Protein AF-A0A8S2YPV4-F1 (afdb_monomer)

Solvent-accessible surface area (backbone atoms only — not comparable to full-atom values): 14171 Å² total; per-residue (Å²): 131,85,84,83,74,80,74,52,72,71,56,47,56,54,51,49,53,52,51,53,52,51,55,57,45,53,76,40,90,87,66,64,61,91,51,54,65,61,52,49,26,66,74,71,68,47,58,66,73,55,53,55,50,51,51,52,53,51,51,52,53,49,52,53,51,53,55,57,51,56,55,49,55,52,52,52,54,54,49,51,56,53,53,60,66,64,66,81,76,71,75,88,79,77,83,79,79,80,77,80,80,76,82,78,74,80,88,80,83,83,78,90,75,81,76,72,82,75,70,78,77,73,80,76,74,71,88,68,78,82,87,78,77,58,69,68,60,55,50,53,54,51,50,56,48,48,53,31,50,74,73,72,4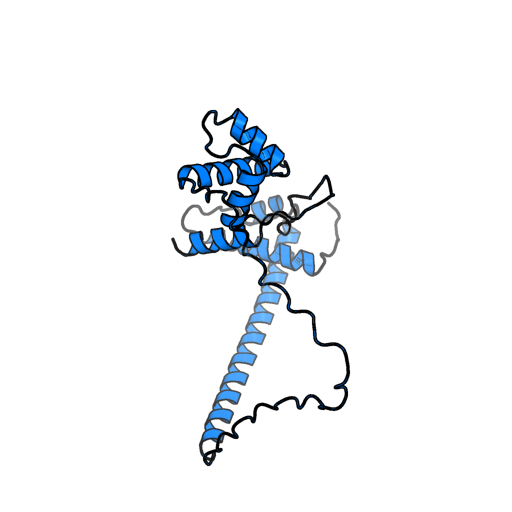0,83,74,42,58,64,58,49,45,49,53,47,53,71,77,34,86,81,58,90,70,89,43,51,72,57,46,48,55,50,41,49,72,74,42,53,62,83,75,93,67,91,62,92,72,71,66,79,86,45,76,77,69,73,30,63,65,36,56,49,50,53,47,51,59,59,75,74,109

pLDDT: mean 78.46, std 16.66, range [45.88, 97.38]

Secondary structure (DSSP, 8-state):
--TTPPPPHHHHHHHHHHHHHHHHHHT-SS---S-HHHHHHHHH---HHHHHHHHHHHHHHHHHHHHHHHHHHHHHHHHHHHHHHGGGS-----------------S---SS-PPP------------------HHHHHHHHHHHHHHHHTT----HHHHHHHHHHH-TT-S--SHHHHHHHHHHHT--------S---TT-TTTS-HHHHHHHHHHHHT-

Organism: NCBI:txid1234261

Sequence (221 aa):
MPKGKEFSKDEKTLIFRVIEFVESERSGNEFPLNNATQRLVTVLGISESAVEKLRKELKDVKSEMQQTSEVKENDDEVNEALRSRLRTTSAPVVPKSGRKAKRQYSASVLLEQLPAPVSPKKKRHSGRHKIVLSELCEDTIRLEFHEMLEDKEYPTVEKLFRRLSEKYEKFPVKSATSLWRVMKRLGFAHKKTSEIKVPLDALSFVGAKYFRKLKQLRDEL

Structure (mmCIF, N/CA/C/O backbone):
data_AF-A0A8S2YPV4-F1
#
_entry.id   AF-A0A8S2YPV4-F1
#
loop_
_atom_site.group_PDB
_atom_site.id
_atom_site.type_symbol
_atom_site.label_atom_id
_atom_site.label_alt_id
_atom_site.label_comp_id
_atom_site.label_asym_id
_atom_site.label_entity_id
_atom_site.label_seq_id
_atom_site.pdbx_PDB_ins_code
_atom_site.Cartn_x
_atom_site.Cartn_y
_atom_site.Cartn_z
_atom_site.occupancy
_atom_site.B_iso_or_equiv
_atom_site.auth_seq_id
_atom_site.auth_comp_id
_atom_site.auth_asym_id
_atom_site.auth_atom_id
_atom_site.pdbx_PDB_model_num
ATOM 1 N N . MET A 1 1 ? 0.713 18.918 28.486 1.00 49.47 1 MET A N 1
ATOM 2 C CA . MET A 1 1 ? -0.384 18.235 27.765 1.00 49.47 1 MET A CA 1
ATOM 3 C C . MET A 1 1 ? -1.719 18.842 28.167 1.00 49.47 1 MET A C 1
ATOM 5 O O . MET A 1 1 ? -1.867 19.143 29.350 1.00 49.47 1 MET A O 1
ATOM 9 N N . PRO A 1 2 ? -2.662 19.052 27.234 1.00 47.12 2 PRO A N 1
ATOM 10 C CA . PRO A 1 2 ? -3.974 19.599 27.563 1.00 47.12 2 PRO A CA 1
ATOM 11 C C . PRO A 1 2 ? -4.734 18.606 28.448 1.00 47.12 2 PRO A C 1
ATOM 13 O O . PRO A 1 2 ? -5.077 17.507 28.022 1.00 47.12 2 PRO A O 1
ATOM 16 N N . LYS A 1 3 ? -4.956 18.981 29.707 1.00 67.12 3 LYS A N 1
ATOM 17 C CA . LYS A 1 3 ? -5.790 18.215 30.633 1.00 67.12 3 LYS A CA 1
ATOM 18 C C . LYS A 1 3 ? -7.249 18.398 30.199 1.00 67.12 3 LYS A C 1
ATOM 20 O O . LYS A 1 3 ? -7.697 19.533 30.090 1.00 67.12 3 LYS A O 1
ATOM 25 N N . GLY A 1 4 ? -7.963 17.301 29.944 1.00 71.19 4 GLY A N 1
ATOM 26 C CA . GLY A 1 4 ? -9.417 17.327 29.737 1.00 71.19 4 GLY A CA 1
ATOM 27 C C . GLY A 1 4 ? -9.918 17.477 28.298 1.00 71.19 4 GLY A C 1
ATOM 28 O O . GLY A 1 4 ? -11.073 17.843 28.120 1.00 71.19 4 GLY A O 1
ATOM 29 N N . LYS A 1 5 ? -9.108 17.195 27.267 1.00 79.44 5 LYS A N 1
ATOM 30 C CA . LYS A 1 5 ? -9.672 17.012 25.918 1.00 79.44 5 LYS A CA 1
ATOM 31 C C . LYS A 1 5 ? -10.367 15.655 25.837 1.00 79.44 5 LYS A C 1
ATOM 33 O O . LYS A 1 5 ? -9.729 14.626 26.049 1.00 79.44 5 LYS A O 1
ATOM 38 N N . GLU A 1 6 ? -11.659 15.669 25.539 1.00 87.69 6 GLU A N 1
ATOM 39 C CA . GLU A 1 6 ? -12.379 14.471 25.121 1.00 87.69 6 GLU A CA 1
ATOM 40 C C . GLU A 1 6 ? -11.939 14.094 23.703 1.00 87.69 6 GLU A C 1
ATOM 42 O O . GLU A 1 6 ? -11.806 14.959 22.836 1.00 87.69 6 GLU A O 1
ATOM 47 N N . PHE A 1 7 ? -11.672 12.808 23.480 1.00 89.88 7 PHE A N 1
ATOM 48 C CA . PHE A 1 7 ? -11.305 12.291 22.164 1.00 89.88 7 PHE A CA 1
ATOM 49 C C . PHE A 1 7 ? -12.549 12.153 21.288 1.00 89.88 7 PHE A C 1
ATOM 51 O O . PHE A 1 7 ? -13.584 11.659 21.750 1.00 89.88 7 PHE A O 1
ATOM 58 N N . SER A 1 8 ? -12.430 12.527 20.013 1.00 94.19 8 SER A N 1
ATOM 59 C CA . SER A 1 8 ? -13.480 12.262 19.025 1.00 94.19 8 SER A CA 1
ATOM 60 C C . SER A 1 8 ? -13.718 10.754 18.881 1.00 94.19 8 SER A C 1
ATOM 62 O O . SER A 1 8 ? -12.808 9.950 19.090 1.00 94.19 8 SER A O 1
ATOM 64 N N . LYS A 1 9 ? -14.928 10.344 18.475 1.00 93.44 9 LYS A N 1
ATOM 65 C CA . LYS A 1 9 ? -15.251 8.926 18.223 1.00 93.44 9 LYS A CA 1
ATOM 66 C C . LYS A 1 9 ? -14.270 8.294 17.231 1.00 93.44 9 LYS A C 1
ATOM 68 O O . LYS A 1 9 ? -13.775 7.200 17.485 1.00 93.44 9 LYS A O 1
ATOM 73 N N . ASP A 1 10 ? -13.926 9.009 16.162 1.00 91.88 10 ASP A N 1
ATOM 74 C CA . ASP A 1 10 ? -12.995 8.518 15.141 1.00 91.88 10 ASP A CA 1
ATOM 75 C C . ASP A 1 10 ? -11.580 8.337 15.706 1.00 91.88 10 ASP A C 1
ATOM 77 O O . ASP A 1 10 ? -10.941 7.309 15.480 1.00 91.88 10 ASP A O 1
ATOM 81 N N . GLU A 1 11 ? -11.114 9.282 16.525 1.00 93.94 11 GLU A N 1
ATOM 82 C CA . GLU A 1 11 ? -9.821 9.182 17.212 1.00 93.94 11 GLU A CA 1
ATOM 83 C C . GLU A 1 11 ? -9.794 7.986 18.165 1.00 93.94 11 GLU A C 1
ATOM 85 O O . GLU A 1 11 ? -8.837 7.211 18.149 1.00 93.94 11 GLU A O 1
ATOM 90 N N . LYS A 1 12 ? -10.869 7.777 18.939 1.00 95.31 12 LYS A N 1
ATOM 91 C CA . LYS A 1 12 ? -10.996 6.616 19.828 1.00 95.31 12 LYS A CA 1
ATOM 92 C C . LYS A 1 12 ? -10.897 5.307 19.053 1.00 95.31 12 LYS A C 1
ATOM 94 O O . LYS A 1 12 ? -10.159 4.428 19.481 1.00 95.31 12 LYS A O 1
ATOM 99 N N . THR A 1 13 ? -11.550 5.182 17.892 1.00 93.62 13 THR A N 1
ATOM 100 C CA . THR A 1 13 ? -11.449 3.950 17.086 1.00 93.62 13 THR A CA 1
ATOM 101 C C . THR A 1 13 ? -10.020 3.653 16.637 1.00 93.62 13 THR A C 1
ATOM 103 O O . THR A 1 13 ? -9.602 2.495 16.636 1.00 93.62 13 THR A O 1
ATOM 106 N N . LEU A 1 14 ? -9.246 4.682 16.286 1.00 95.88 14 LEU A N 1
ATOM 107 C CA . LEU A 1 14 ? -7.853 4.515 15.888 1.00 95.88 14 LEU A CA 1
ATOM 108 C C . LEU A 1 14 ? -6.982 4.136 17.088 1.00 95.88 14 LEU A C 1
ATOM 110 O O . LEU A 1 14 ? -6.194 3.196 16.997 1.00 95.88 14 LEU A O 1
ATOM 114 N N . ILE A 1 15 ? -7.173 4.805 18.227 1.00 95.88 15 ILE A N 1
ATOM 115 C CA . ILE A 1 15 ? -6.462 4.491 19.469 1.00 95.88 15 ILE A CA 1
ATOM 116 C C . ILE A 1 15 ? -6.766 3.057 19.925 1.00 95.88 15 ILE A C 1
ATOM 118 O O . ILE A 1 15 ? -5.849 2.327 20.290 1.00 95.88 15 ILE A O 1
ATOM 122 N N . PHE A 1 16 ? -8.021 2.617 19.838 1.00 96.81 16 PHE A N 1
ATOM 123 C CA . PHE A 1 16 ? -8.427 1.253 20.173 1.00 96.81 16 PHE A CA 1
ATOM 124 C C . PHE A 1 16 ? -7.707 0.206 19.323 1.00 96.81 16 PHE A C 1
ATOM 126 O O . PHE A 1 16 ? -7.185 -0.756 19.880 1.00 96.81 16 PHE A O 1
ATOM 133 N N . ARG A 1 17 ? -7.566 0.427 18.009 1.00 96.00 17 ARG A N 1
ATOM 134 C CA . ARG A 1 17 ? -6.786 -0.473 17.137 1.00 96.00 17 ARG A CA 1
ATOM 135 C C . ARG A 1 17 ? -5.319 -0.561 17.550 1.00 96.00 17 ARG A C 1
ATOM 137 O O . ARG A 1 17 ? -4.738 -1.641 17.512 1.00 96.00 17 ARG A O 1
ATOM 144 N N . VAL A 1 18 ? -4.715 0.561 17.946 1.00 95.81 18 VAL A N 1
ATOM 145 C CA . VAL A 1 18 ? -3.323 0.585 18.424 1.00 95.81 18 VAL A CA 1
ATOM 146 C C . VAL A 1 18 ? -3.189 -0.168 19.749 1.00 95.81 18 VAL A C 1
ATOM 148 O O . VAL A 1 18 ? -2.247 -0.940 19.912 1.00 95.81 18 VAL A O 1
ATOM 151 N N . ILE A 1 19 ? -4.136 0.013 20.676 1.00 95.56 19 ILE A N 1
ATOM 152 C CA . ILE A 1 19 ? -4.167 -0.723 21.949 1.00 95.56 19 ILE A CA 1
ATOM 153 C C . ILE A 1 19 ? -4.262 -2.228 21.692 1.00 95.56 19 ILE A C 1
ATOM 155 O O . ILE A 1 19 ? -3.441 -2.974 22.218 1.00 95.56 19 ILE A O 1
ATOM 159 N N . GLU A 1 20 ? -5.197 -2.670 20.849 1.00 94.50 20 GLU A N 1
ATOM 160 C CA . GLU A 1 20 ? -5.356 -4.087 20.503 1.00 94.50 20 GLU A CA 1
ATOM 161 C C . GLU A 1 20 ? -4.102 -4.678 19.869 1.00 94.50 20 GLU A C 1
ATOM 163 O O . GLU A 1 20 ? -3.686 -5.774 20.238 1.00 94.50 20 GLU A O 1
ATOM 168 N N . PHE A 1 21 ? -3.474 -3.941 18.952 1.00 93.81 21 PHE A N 1
ATOM 169 C CA . PHE A 1 21 ? -2.235 -4.364 18.314 1.00 93.81 21 PHE A CA 1
ATOM 170 C C . PHE A 1 21 ? -1.125 -4.590 19.351 1.00 93.81 21 PHE A C 1
ATOM 172 O O . PHE A 1 21 ? -0.576 -5.687 19.437 1.00 93.81 21 PHE A O 1
ATOM 179 N N . VAL A 1 22 ? -0.855 -3.598 20.205 1.00 92.25 22 VAL A N 1
ATOM 180 C CA . VAL A 1 22 ? 0.197 -3.699 21.233 1.00 92.25 22 VAL A CA 1
ATOM 181 C C . VAL A 1 22 ? -0.118 -4.786 22.267 1.00 92.25 22 VAL A C 1
ATOM 183 O O . VAL A 1 22 ? 0.790 -5.447 22.769 1.00 92.25 22 VAL A O 1
ATOM 186 N N . GLU A 1 23 ? -1.393 -4.996 22.597 1.00 91.00 23 GLU A N 1
ATOM 187 C CA . GLU A 1 23 ? -1.808 -6.054 23.522 1.00 91.00 23 GLU A CA 1
ATOM 188 C C . GLU A 1 23 ? -1.717 -7.451 22.903 1.00 91.00 23 GLU A C 1
ATOM 190 O O . GLU A 1 23 ? -1.339 -8.384 23.608 1.00 91.00 23 GLU A O 1
ATOM 195 N N . SER A 1 24 ? -1.972 -7.600 21.601 1.00 89.12 24 SER A N 1
ATOM 196 C CA . SER A 1 24 ? -1.806 -8.874 20.889 1.00 89.12 24 SER A CA 1
ATOM 197 C C . SER A 1 24 ? -0.343 -9.324 20.813 1.00 89.12 24 SER A C 1
ATOM 199 O O . SER A 1 24 ? -0.049 -10.516 20.893 1.00 89.12 24 SER A O 1
ATOM 201 N N . GLU A 1 25 ? 0.595 -8.372 20.759 1.00 87.69 25 GLU A N 1
ATOM 202 C CA . GLU A 1 25 ? 2.033 -8.659 20.810 1.00 87.69 25 GLU A CA 1
ATOM 203 C C . GLU A 1 25 ? 2.483 -9.145 22.194 1.00 87.69 25 GLU A C 1
ATOM 205 O O . GLU A 1 25 ? 3.475 -9.864 22.299 1.00 87.69 25 GLU A O 1
ATOM 210 N N . ARG A 1 26 ? 1.752 -8.805 23.269 1.00 82.88 26 ARG A N 1
ATOM 211 C CA . ARG A 1 26 ? 2.084 -9.258 24.631 1.00 82.88 26 ARG A CA 1
ATOM 212 C C . ARG A 1 26 ? 2.044 -10.783 24.755 1.00 82.88 26 ARG A C 1
ATOM 214 O O . ARG A 1 26 ? 2.776 -11.333 25.571 1.00 82.88 26 ARG A O 1
ATOM 221 N N . SER A 1 27 ? 1.199 -11.450 23.971 1.00 74.38 27 SER A N 1
ATOM 222 C CA . SER A 1 27 ? 1.085 -12.912 23.931 1.00 74.38 27 SER A CA 1
ATOM 223 C C . SER A 1 27 ? 1.927 -13.574 22.831 1.00 74.38 27 SER A C 1
ATOM 225 O O . SER A 1 27 ? 1.785 -14.773 22.612 1.00 74.38 27 SER A O 1
ATOM 227 N N . GLY A 1 28 ? 2.768 -12.822 22.112 1.00 71.00 28 GLY A N 1
ATOM 228 C CA . GLY A 1 28 ? 3.625 -13.360 21.054 1.00 71.00 28 GLY A CA 1
ATOM 229 C C . GLY A 1 28 ? 4.817 -14.163 21.592 1.00 71.00 28 GLY A C 1
ATOM 230 O O . GLY A 1 28 ? 5.402 -13.810 22.614 1.00 71.00 28 GLY A O 1
ATOM 231 N N . ASN A 1 29 ? 5.197 -15.226 20.875 1.00 60.75 29 ASN A N 1
ATOM 232 C CA . ASN A 1 29 ? 6.272 -16.152 21.262 1.00 60.75 29 ASN A CA 1
ATOM 233 C C . ASN A 1 29 ? 7.693 -15.583 21.118 1.00 60.75 29 ASN A C 1
ATOM 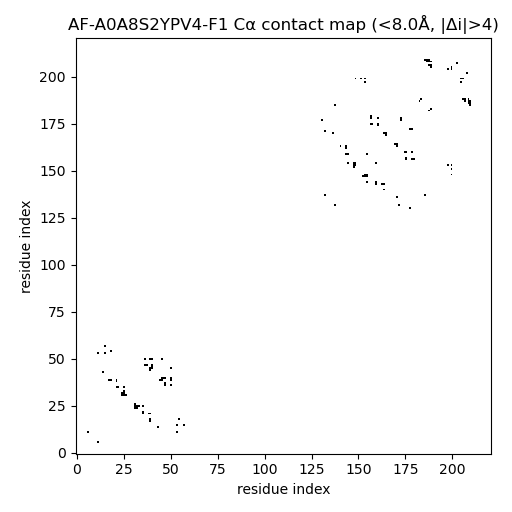235 O O . ASN A 1 29 ? 8.610 -16.120 21.732 1.00 60.75 29 ASN A O 1
ATOM 239 N N . GLU A 1 30 ? 7.905 -14.559 20.287 1.00 60.66 30 GLU A N 1
ATOM 240 C CA . GLU A 1 30 ? 9.270 -14.214 19.872 1.00 60.66 30 GLU A CA 1
ATOM 241 C C . GLU A 1 30 ? 9.982 -13.300 20.871 1.00 60.66 30 GLU A C 1
ATOM 243 O O . GLU A 1 30 ? 11.099 -13.623 21.256 1.00 60.66 30 GLU A O 1
ATOM 248 N N . PHE A 1 31 ? 9.347 -12.235 21.379 1.00 57.12 31 PHE A N 1
ATOM 249 C CA . PHE A 1 31 ? 9.919 -11.394 22.442 1.00 57.12 31 PHE A CA 1
ATOM 250 C C . PHE A 1 31 ? 8.806 -10.681 23.225 1.00 57.12 31 PHE A C 1
ATOM 252 O O . PHE A 1 31 ? 8.253 -9.698 22.722 1.00 57.12 31 PHE A O 1
ATOM 259 N N . PRO A 1 32 ? 8.463 -11.111 24.454 1.00 59.88 32 PRO A N 1
ATOM 260 C CA . PRO A 1 32 ? 7.507 -10.383 25.274 1.00 59.88 32 PRO A CA 1
ATOM 261 C C . PRO A 1 32 ? 8.084 -9.004 25.613 1.00 59.88 32 PRO A C 1
ATOM 263 O O . PRO A 1 32 ? 8.968 -8.844 26.457 1.00 59.88 32 PRO A O 1
ATOM 266 N N . LEU A 1 33 ? 7.579 -7.976 24.932 1.00 70.19 33 LEU A N 1
ATOM 267 C CA . LEU A 1 33 ? 7.867 -6.587 25.262 1.00 70.19 33 LEU A CA 1
ATOM 268 C C . LEU A 1 33 ? 7.092 -6.258 26.540 1.00 70.19 33 LEU A C 1
ATOM 270 O O . LEU A 1 33 ? 5.940 -5.828 26.497 1.00 70.19 33 LEU A O 1
ATOM 274 N N . ASN A 1 34 ? 7.733 -6.489 27.688 1.00 69.81 34 ASN A N 1
ATOM 275 C CA . ASN A 1 34 ? 7.114 -6.486 29.019 1.00 69.81 34 ASN A CA 1
ATOM 276 C C . ASN A 1 34 ? 6.449 -5.161 29.456 1.00 69.81 34 ASN A C 1
ATOM 278 O O . ASN A 1 34 ? 5.813 -5.125 30.505 1.00 69.81 34 ASN A O 1
ATOM 282 N N . ASN A 1 35 ? 6.489 -4.098 28.642 1.00 86.75 35 ASN A N 1
ATOM 283 C CA . ASN A 1 35 ? 5.988 -2.766 28.990 1.00 86.75 35 ASN A CA 1
ATOM 284 C C . ASN A 1 35 ? 4.975 -2.210 27.968 1.00 86.75 35 ASN A C 1
ATOM 286 O O . ASN A 1 35 ? 5.144 -1.108 27.441 1.00 86.75 35 ASN A O 1
ATOM 290 N N . ALA A 1 36 ? 3.892 -2.947 27.700 1.00 90.62 36 ALA A N 1
ATOM 291 C CA . ALA A 1 36 ? 2.818 -2.510 26.795 1.00 90.62 36 ALA A CA 1
ATOM 292 C C . ALA A 1 36 ? 2.283 -1.099 27.124 1.00 90.62 36 ALA A C 1
ATOM 294 O O . ALA A 1 36 ? 2.068 -0.290 26.226 1.00 90.62 36 ALA A O 1
ATOM 295 N N . THR A 1 37 ? 2.115 -0.771 28.411 1.00 93.25 37 THR A N 1
ATOM 296 C CA . THR A 1 37 ? 1.621 0.549 28.842 1.00 93.25 37 THR A CA 1
ATOM 297 C C . THR A 1 37 ? 2.589 1.674 28.475 1.00 93.25 37 THR A C 1
ATOM 299 O O . THR A 1 37 ? 2.158 2.671 27.905 1.00 93.25 37 THR A O 1
ATOM 302 N N . GLN A 1 38 ? 3.894 1.503 28.721 1.00 92.56 38 GLN A N 1
ATOM 303 C CA . GLN A 1 38 ? 4.896 2.515 28.361 1.00 92.56 38 GLN A CA 1
ATOM 304 C C . GLN A 1 38 ? 4.950 2.720 26.848 1.00 92.56 38 GLN A C 1
ATOM 306 O O . GLN A 1 38 ? 4.989 3.854 26.386 1.00 92.56 38 GLN A O 1
ATOM 311 N N . ARG A 1 39 ? 4.863 1.638 26.063 1.00 92.38 39 ARG A N 1
ATOM 312 C CA . ARG A 1 39 ? 4.802 1.733 24.599 1.00 92.38 39 ARG A CA 1
ATOM 313 C C . ARG A 1 39 ? 3.590 2.528 24.135 1.00 92.38 39 ARG A C 1
ATOM 315 O O . ARG A 1 39 ? 3.735 3.393 23.280 1.00 92.38 39 ARG A O 1
ATOM 322 N N . LEU A 1 40 ? 2.416 2.279 24.713 1.00 94.62 40 LEU A N 1
ATOM 323 C CA . LEU A 1 40 ? 1.207 3.035 24.383 1.00 94.62 40 LEU A CA 1
ATOM 324 C C . LEU A 1 40 ? 1.349 4.517 24.736 1.00 94.62 40 LEU A C 1
ATOM 326 O O . LEU A 1 40 ? 0.983 5.363 23.928 1.00 94.62 40 LEU A O 1
ATOM 330 N N . VAL A 1 41 ? 1.941 4.834 25.889 1.00 94.38 41 VAL A N 1
ATOM 331 C CA . VAL A 1 41 ? 2.261 6.214 26.287 1.00 94.38 41 VAL A CA 1
ATOM 332 C C . VAL A 1 41 ? 3.196 6.875 25.278 1.00 94.38 41 VAL A C 1
ATOM 334 O O . VAL A 1 41 ? 2.929 7.994 24.853 1.00 94.38 41 VAL A O 1
ATOM 337 N N . THR A 1 42 ? 4.257 6.187 24.850 1.00 93.69 42 THR A N 1
ATOM 338 C CA . THR A 1 42 ? 5.221 6.717 23.875 1.00 93.69 42 THR A CA 1
ATOM 339 C C . THR A 1 42 ? 4.607 6.892 22.486 1.00 93.69 42 THR A C 1
ATOM 341 O O . THR A 1 42 ? 4.812 7.928 21.863 1.00 93.69 42 THR A O 1
ATOM 344 N N . VAL A 1 43 ? 3.845 5.907 22.002 1.00 93.50 43 VAL A N 1
ATOM 345 C CA . VAL A 1 43 ? 3.267 5.899 20.646 1.00 93.50 43 VAL A CA 1
ATOM 346 C C . VAL A 1 43 ? 2.131 6.907 20.511 1.00 93.50 43 VAL A C 1
ATOM 348 O O . VAL A 1 43 ? 2.064 7.635 19.526 1.00 93.50 43 VAL A O 1
ATOM 351 N N . LEU A 1 44 ? 1.229 6.952 21.490 1.00 93.06 44 LEU A N 1
ATOM 352 C CA . LEU A 1 44 ? 0.065 7.840 21.456 1.00 93.06 44 LEU A CA 1
ATOM 353 C C . LEU A 1 44 ? 0.386 9.229 22.016 1.00 93.06 44 LEU A C 1
ATOM 355 O O . LEU A 1 44 ? -0.376 10.171 21.809 1.00 93.06 44 LEU A O 1
ATOM 359 N N . GLY A 1 45 ? 1.491 9.355 22.754 1.00 93.38 45 GLY A N 1
ATOM 360 C CA . GLY A 1 45 ? 1.873 10.583 23.434 1.00 93.38 45 GLY A CA 1
ATOM 361 C C . GLY A 1 45 ? 0.879 10.990 24.520 1.00 93.38 45 GLY A C 1
ATOM 362 O O . GLY A 1 45 ? 0.723 12.179 24.742 1.00 93.38 45 GLY A O 1
ATOM 363 N N . ILE A 1 46 ? 0.173 10.054 25.164 1.00 93.00 46 ILE A N 1
ATOM 364 C CA . ILE A 1 46 ? -0.844 10.334 26.198 1.00 93.00 46 ILE A CA 1
ATOM 365 C C . ILE A 1 46 ? -0.394 9.842 27.575 1.00 93.00 46 ILE A C 1
ATOM 367 O O . ILE A 1 46 ? 0.473 8.982 27.680 1.00 93.00 46 ILE A O 1
ATOM 371 N N . SER A 1 47 ? -0.990 10.364 28.651 1.00 94.25 47 SER A N 1
ATOM 372 C CA . SER A 1 47 ? -0.659 9.921 30.011 1.00 94.25 47 SER A CA 1
ATOM 373 C C . SER A 1 47 ? -1.106 8.481 30.279 1.00 94.25 47 SER A C 1
ATOM 375 O O . SER A 1 47 ? -2.129 8.035 29.762 1.00 94.25 47 SER A O 1
ATOM 377 N N . GLU A 1 48 ? -0.399 7.782 31.168 1.00 94.50 48 GLU A N 1
ATOM 378 C CA . GLU A 1 48 ? -0.738 6.411 31.595 1.00 94.50 48 GLU A CA 1
ATOM 379 C C . GLU A 1 48 ? -2.190 6.294 32.075 1.00 94.50 48 GLU A C 1
ATOM 381 O O . GLU A 1 48 ? -2.936 5.424 31.632 1.00 94.50 48 GLU A O 1
ATOM 386 N N . SER A 1 49 ? -2.641 7.256 32.881 1.00 94.25 49 SER A N 1
ATOM 387 C CA . SER A 1 49 ? -4.024 7.327 33.360 1.00 94.25 49 SER A CA 1
ATOM 388 C C . SER A 1 49 ? -5.065 7.470 32.241 1.00 94.25 49 SER A C 1
ATOM 390 O O . SER A 1 49 ? -6.206 7.042 32.407 1.00 94.25 49 SER A O 1
ATOM 392 N N . ALA A 1 50 ? -4.706 8.067 31.099 1.00 93.44 50 ALA A N 1
ATOM 393 C CA . ALA A 1 50 ? -5.589 8.156 29.939 1.00 93.44 50 ALA A CA 1
ATOM 394 C C . ALA A 1 50 ? -5.647 6.818 29.191 1.00 93.44 50 ALA A C 1
ATOM 396 O O . ALA A 1 50 ? -6.733 6.394 28.799 1.00 93.44 50 ALA A O 1
ATOM 397 N N . VAL A 1 51 ? -4.510 6.120 29.065 1.00 94.88 51 VAL A N 1
ATOM 398 C CA . VAL A 1 51 ? -4.455 4.757 28.508 1.00 94.88 51 VAL A CA 1
ATOM 399 C C . VAL A 1 51 ? -5.340 3.810 29.321 1.00 94.88 51 VAL A C 1
ATOM 401 O O . VAL A 1 51 ? -6.111 3.046 28.748 1.00 94.88 51 VAL A O 1
ATOM 404 N N . GLU A 1 52 ? -5.287 3.877 30.653 1.00 95.50 52 GLU A N 1
ATOM 405 C CA . GLU A 1 52 ? -6.121 3.038 31.523 1.00 95.50 52 GLU A CA 1
ATOM 406 C C . GLU A 1 52 ? -7.620 3.305 31.360 1.00 95.50 52 GLU A C 1
ATOM 408 O O . GLU A 1 52 ? -8.413 2.363 31.330 1.00 95.50 52 GLU A O 1
ATOM 413 N N . LYS A 1 53 ? -8.020 4.575 31.225 1.00 95.38 53 LYS A N 1
ATOM 414 C CA . LYS A 1 53 ? -9.416 4.934 30.938 1.00 95.38 53 LYS A CA 1
ATOM 415 C C . LYS A 1 53 ? -9.863 4.374 29.590 1.00 95.38 53 LYS A C 1
ATOM 417 O O . LYS A 1 53 ? -10.904 3.734 29.524 1.00 95.38 53 LYS A O 1
ATOM 422 N N . LEU A 1 54 ? -9.045 4.539 28.551 1.00 95.50 54 LEU A N 1
ATOM 423 C CA . LEU A 1 54 ? -9.339 4.023 27.212 1.00 95.50 54 LEU A CA 1
ATOM 424 C C . LEU A 1 54 ? -9.407 2.492 27.175 1.00 95.50 54 LEU A C 1
ATOM 426 O O . LEU A 1 54 ? -10.240 1.943 26.465 1.00 95.50 54 LEU A O 1
ATOM 430 N N . ARG A 1 55 ? -8.590 1.791 27.969 1.00 96.19 55 ARG A N 1
ATOM 431 C CA . ARG A 1 55 ? -8.684 0.330 28.132 1.00 96.19 55 ARG A CA 1
ATOM 432 C C . ARG A 1 55 ? -10.008 -0.108 28.752 1.00 96.19 55 ARG A C 1
ATOM 434 O O . ARG A 1 55 ? -10.571 -1.109 28.318 1.00 96.19 55 ARG A O 1
ATOM 441 N N . LYS A 1 56 ? -10.495 0.619 29.763 1.00 96.69 56 LYS A N 1
ATOM 442 C CA . LYS A 1 56 ? -11.806 0.350 30.373 1.00 96.69 56 LYS A CA 1
ATOM 443 C C . LYS A 1 56 ? -12.923 0.568 29.355 1.00 96.69 56 LYS A C 1
ATOM 445 O O . LYS A 1 56 ? -13.684 -0.359 29.116 1.00 96.69 56 LYS A O 1
ATOM 450 N N . GLU A 1 57 ? -12.912 1.712 28.668 1.00 95.75 57 GLU A N 1
ATOM 451 C CA . GLU A 1 57 ? -13.878 2.006 27.599 1.00 95.75 57 GLU A CA 1
ATOM 452 C C . GLU A 1 57 ? -13.858 0.937 26.491 1.00 95.75 57 GLU A C 1
ATOM 454 O O . GLU A 1 57 ? -14.909 0.498 26.037 1.00 95.75 57 GLU A O 1
ATOM 459 N N . LEU A 1 58 ? -12.6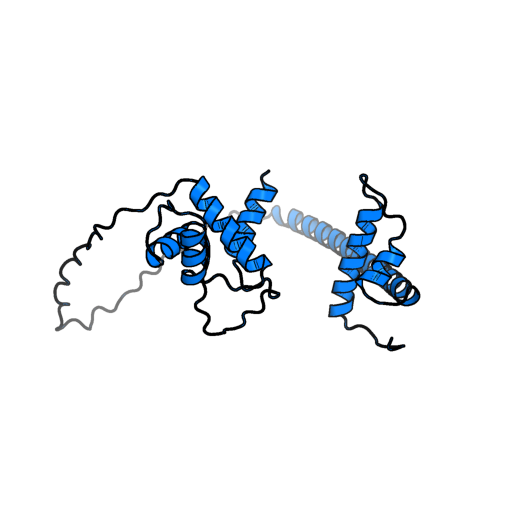75 0.467 26.076 1.00 95.25 58 LEU A N 1
ATOM 460 C CA . LEU A 1 58 ? -12.544 -0.598 25.078 1.00 95.25 58 LEU A CA 1
ATOM 461 C C . LEU A 1 58 ? -13.173 -1.917 25.550 1.00 95.25 58 LEU A C 1
ATOM 463 O O . LEU A 1 58 ? -13.781 -2.630 24.752 1.00 95.25 58 LEU A O 1
ATOM 467 N N . LYS A 1 59 ? -13.016 -2.260 26.834 1.00 95.69 59 LYS A N 1
ATOM 468 C CA . LYS A 1 59 ? -13.601 -3.472 27.417 1.00 95.69 59 LYS A CA 1
ATOM 469 C C . LYS A 1 59 ? -15.128 -3.399 27.426 1.00 95.69 59 LYS A C 1
ATOM 471 O O . LYS A 1 59 ? -15.763 -4.383 27.054 1.00 95.69 59 LYS A O 1
ATOM 476 N N . ASP A 1 60 ? -15.681 -2.238 27.766 1.00 95.31 60 ASP A N 1
ATOM 477 C CA . ASP A 1 60 ? -17.126 -1.995 27.770 1.00 95.31 60 ASP A CA 1
ATOM 478 C C . ASP A 1 60 ? -17.702 -2.133 26.346 1.00 95.31 60 ASP A C 1
ATOM 480 O O . ASP A 1 60 ? -18.642 -2.900 26.121 1.00 95.31 60 ASP A O 1
ATOM 484 N N . VAL A 1 61 ? -17.049 -1.523 25.347 1.00 92.88 61 VAL A N 1
ATOM 485 C CA . VAL A 1 61 ? -17.438 -1.644 23.927 1.00 92.88 61 VAL A CA 1
ATOM 486 C C . VAL A 1 61 ? -17.373 -3.096 23.436 1.00 92.88 61 VAL A C 1
ATOM 488 O O . VAL A 1 61 ? -18.256 -3.546 22.706 1.00 92.88 61 VAL A O 1
ATOM 491 N N . LYS A 1 62 ? -16.352 -3.865 23.841 1.00 92.50 62 LYS A N 1
ATOM 492 C CA . LYS A 1 62 ? -16.252 -5.290 23.483 1.00 92.50 62 LYS A CA 1
ATOM 493 C C . LYS A 1 62 ? -17.378 -6.119 24.091 1.00 92.50 62 LYS A C 1
ATOM 495 O O . LYS A 1 62 ? -17.908 -6.986 23.399 1.00 92.50 62 LYS A O 1
ATOM 500 N N . SER A 1 63 ? -17.757 -5.853 25.342 1.00 92.56 63 SER A N 1
ATOM 501 C CA . SER A 1 63 ? -18.884 -6.551 25.969 1.00 92.56 63 SER A CA 1
ATOM 502 C C . SER A 1 63 ? -20.220 -6.226 25.301 1.00 92.56 63 SER A C 1
ATOM 504 O O . SER A 1 63 ? -21.011 -7.138 25.076 1.00 92.56 63 SER A O 1
ATOM 506 N N . GLU A 1 64 ? -20.446 -4.973 24.895 1.00 90.88 64 GLU A N 1
ATOM 507 C CA . GLU A 1 64 ? -21.643 -4.593 24.133 1.00 90.88 64 GLU A CA 1
ATOM 508 C C . GLU A 1 64 ? -21.682 -5.298 22.768 1.00 90.88 64 GLU A C 1
ATOM 510 O O . GLU A 1 64 ? -22.714 -5.838 22.367 1.00 90.88 64 GLU A O 1
ATOM 515 N N . MET A 1 65 ? -20.544 -5.368 22.065 1.00 85.81 65 MET A N 1
ATOM 516 C CA . MET A 1 65 ? -20.462 -6.082 20.788 1.00 85.81 65 MET A CA 1
ATOM 517 C C . MET A 1 65 ? -20.760 -7.579 20.939 1.00 85.81 65 MET A C 1
ATOM 519 O O . MET A 1 65 ? -21.540 -8.103 20.146 1.00 85.81 65 MET A O 1
ATOM 523 N N . GLN A 1 66 ? -20.209 -8.248 21.958 1.00 85.69 66 GLN A N 1
ATOM 524 C CA . GLN A 1 66 ? -20.456 -9.677 22.204 1.00 85.69 66 GLN A CA 1
ATOM 525 C C . GLN A 1 66 ? -21.931 -9.973 22.508 1.00 85.69 66 GLN A C 1
ATOM 527 O O . GLN A 1 66 ? -22.504 -10.891 21.921 1.00 85.69 66 GLN A O 1
ATOM 532 N N . GLN A 1 67 ? -22.581 -9.139 23.323 1.00 85.00 67 GLN A N 1
ATOM 533 C CA . GLN A 1 67 ? -24.016 -9.272 23.598 1.00 85.00 67 GLN A CA 1
ATOM 534 C C . GLN A 1 67 ? -24.859 -9.108 22.326 1.00 85.00 67 GLN A C 1
ATOM 536 O O . GLN A 1 67 ? -25.810 -9.854 22.106 1.00 85.00 67 GLN A O 1
ATOM 541 N N . THR A 1 68 ? -24.500 -8.173 21.439 1.00 79.25 68 THR A N 1
ATOM 542 C CA . THR A 1 68 ? -25.243 -7.993 20.178 1.00 79.25 68 THR A CA 1
ATOM 543 C C . THR A 1 68 ? -25.037 -9.120 19.163 1.00 79.25 68 THR A C 1
ATOM 545 O O . THR A 1 68 ? -25.927 -9.344 18.342 1.00 79.25 68 THR A O 1
ATOM 548 N N . SER A 1 69 ? -23.903 -9.833 19.187 1.00 75.19 69 SER A N 1
ATOM 549 C CA . SER A 1 69 ? -23.702 -11.024 18.346 1.00 75.19 69 SER A CA 1
ATOM 550 C C . SER A 1 69 ? -24.515 -12.225 18.826 1.00 75.19 69 SER A C 1
ATOM 552 O O . SER A 1 69 ? -25.132 -12.885 17.997 1.00 75.19 69 SER A O 1
ATOM 554 N N . GLU A 1 70 ? -24.607 -12.457 20.137 1.00 75.81 70 GLU A N 1
ATOM 555 C CA . GLU A 1 70 ? -25.377 -13.583 20.693 1.00 75.81 70 GLU A CA 1
ATOM 556 C C . GLU A 1 70 ? -26.885 -13.443 20.429 1.00 75.81 70 GLU A C 1
ATOM 558 O O . GLU A 1 70 ? -27.574 -14.428 20.166 1.00 75.81 70 GLU A O 1
ATOM 563 N N . VAL A 1 71 ? -27.418 -12.217 20.427 1.00 73.56 71 VAL A N 1
ATOM 564 C CA . VAL A 1 71 ? -28.828 -11.981 20.064 1.00 73.56 71 VAL A CA 1
ATOM 565 C C . VAL A 1 71 ? -29.085 -12.308 18.587 1.00 73.56 71 VAL A C 1
ATOM 567 O O . VAL A 1 71 ? -30.114 -12.892 18.260 1.00 73.56 71 VAL A O 1
ATOM 570 N N . LYS A 1 72 ? -28.137 -12.000 17.692 1.00 67.06 72 LYS A N 1
ATOM 571 C CA . LYS A 1 72 ? -28.294 -12.266 16.253 1.00 67.06 72 LYS A CA 1
ATOM 572 C C . LYS A 1 72 ? -28.218 -13.747 15.901 1.00 67.06 72 LYS A C 1
ATOM 574 O O . LYS A 1 72 ? -28.978 -14.185 15.046 1.00 67.06 72 LYS A O 1
ATOM 579 N N . GLU A 1 73 ? -27.351 -14.517 16.558 1.00 67.94 73 GLU A N 1
ATOM 580 C CA . GLU A 1 73 ? -27.272 -15.965 16.316 1.00 67.94 73 GLU A CA 1
ATOM 581 C C . GLU A 1 73 ? -28.577 -16.676 16.704 1.00 67.94 73 GLU A C 1
ATOM 583 O O . GLU A 1 73 ? -29.049 -17.538 15.963 1.00 67.94 73 GLU A O 1
ATOM 588 N N . ASN A 1 74 ? -29.227 -16.239 17.787 1.00 67.81 74 ASN A N 1
ATOM 589 C CA . ASN A 1 74 ? -30.541 -16.756 18.175 1.00 67.81 74 ASN A CA 1
ATOM 590 C C . ASN A 1 74 ? -31.641 -16.393 17.157 1.00 67.81 74 ASN A C 1
ATOM 592 O O . ASN A 1 74 ? -32.481 -17.231 16.826 1.00 67.81 74 ASN A O 1
ATOM 596 N N . ASP A 1 75 ? -31.635 -15.171 16.617 1.00 72.69 75 ASP A N 1
ATOM 597 C CA . ASP A 1 75 ? -32.618 -14.745 15.612 1.00 72.69 75 ASP A CA 1
ATOM 598 C C . ASP A 1 75 ? -32.436 -15.464 14.261 1.00 72.69 75 ASP A C 1
ATOM 600 O O . ASP A 1 75 ? -33.421 -15.770 13.576 1.00 72.69 75 ASP A O 1
ATOM 604 N N . ASP A 1 76 ? -31.195 -15.753 13.866 1.00 72.19 76 ASP A N 1
ATOM 605 C CA . ASP A 1 76 ? -30.894 -16.489 12.636 1.00 72.19 76 ASP A CA 1
ATOM 606 C C . ASP A 1 76 ? -31.271 -17.975 12.761 1.00 72.19 76 ASP A C 1
ATOM 608 O O . ASP A 1 76 ? -31.836 -18.538 11.820 1.00 72.19 76 ASP A O 1
ATOM 612 N N . GLU A 1 77 ? -31.081 -18.596 13.931 1.00 76.38 77 GLU A N 1
ATOM 613 C CA . GLU A 1 77 ? -31.522 -19.974 14.189 1.00 76.38 77 GLU A CA 1
ATOM 614 C C . GLU A 1 77 ? -33.060 -20.094 14.177 1.00 76.38 77 GLU A C 1
ATOM 616 O O . GLU A 1 77 ? -33.624 -21.004 13.554 1.00 76.38 77 GLU A O 1
ATOM 621 N N . VAL A 1 78 ? -33.767 -19.117 14.759 1.00 73.69 78 VAL A N 1
ATOM 622 C CA . VAL A 1 78 ? -35.238 -19.036 14.708 1.00 73.69 78 VAL A CA 1
ATOM 623 C C . VAL A 1 78 ? -35.738 -18.821 13.271 1.00 73.69 78 VAL A C 1
ATOM 625 O O . VAL A 1 78 ? -36.724 -19.440 12.849 1.00 73.69 78 VAL A O 1
ATOM 628 N N . ASN A 1 79 ? -35.053 -17.993 12.477 1.00 75.69 79 ASN A N 1
ATOM 629 C CA . ASN A 1 79 ? -35.411 -17.754 11.078 1.00 75.69 79 ASN A CA 1
ATOM 630 C C . ASN A 1 79 ? -35.116 -18.956 10.162 1.00 75.69 79 ASN A C 1
ATOM 632 O O . ASN A 1 79 ? -35.915 -19.245 9.264 1.00 75.69 79 ASN A O 1
ATOM 636 N N . GLU A 1 80 ? -34.023 -19.688 10.379 1.00 80.75 80 GLU A N 1
ATOM 637 C CA . GLU A 1 80 ? -33.704 -20.915 9.635 1.00 80.75 80 GLU A CA 1
ATOM 638 C C . GLU A 1 80 ? -34.729 -22.028 9.952 1.00 80.75 80 GLU A C 1
ATOM 640 O O . GLU A 1 80 ? -35.234 -22.708 9.047 1.00 80.75 80 GLU A O 1
ATOM 645 N N . ALA A 1 81 ? -35.160 -22.143 11.215 1.00 76.00 81 ALA A N 1
ATOM 646 C CA . ALA A 1 81 ? -36.237 -23.046 11.629 1.00 76.00 81 ALA A CA 1
ATOM 647 C C . ALA A 1 81 ? -37.593 -22.698 10.976 1.00 76.00 81 ALA A C 1
ATOM 649 O O . ALA A 1 81 ? -38.329 -23.587 10.535 1.00 76.00 81 ALA A O 1
ATOM 650 N N . LEU A 1 82 ? -37.922 -21.411 10.829 1.00 74.56 82 LEU A N 1
ATOM 651 C CA . LEU A 1 82 ? -39.120 -20.966 10.101 1.00 74.56 82 LEU A CA 1
ATOM 652 C C . LEU A 1 82 ? -39.037 -21.270 8.596 1.00 74.56 82 LEU A C 1
ATOM 654 O O . LEU A 1 82 ? -40.017 -21.721 7.993 1.00 74.56 82 LEU A O 1
ATOM 658 N N . ARG A 1 83 ? -37.865 -21.081 7.979 1.00 72.31 83 ARG A N 1
ATOM 659 C CA . ARG A 1 83 ? -37.640 -21.361 6.549 1.00 72.31 83 ARG A CA 1
ATOM 660 C C . ARG A 1 83 ? -37.697 -22.848 6.216 1.00 72.31 83 ARG A C 1
ATOM 662 O O . ARG A 1 83 ? -38.187 -23.201 5.143 1.00 72.31 83 ARG A O 1
ATOM 669 N N . SER A 1 84 ? -37.240 -23.720 7.113 1.00 74.38 84 SER A N 1
ATOM 670 C CA . SER A 1 84 ? -37.332 -25.173 6.916 1.00 74.38 84 SER A CA 1
ATOM 671 C C . SER A 1 84 ? -38.782 -25.680 6.961 1.00 74.38 84 SER A C 1
ATOM 673 O O . SER A 1 84 ? -39.146 -26.536 6.152 1.00 74.38 84 SER A O 1
ATOM 675 N N . ARG A 1 85 ? -39.658 -25.086 7.788 1.00 67.88 85 ARG A N 1
ATOM 676 C CA . ARG A 1 85 ? -41.099 -25.416 7.815 1.00 67.88 85 ARG A CA 1
ATOM 677 C C . ARG A 1 85 ? -41.847 -25.017 6.538 1.00 67.88 85 ARG A C 1
ATOM 679 O O . ARG A 1 85 ? -42.749 -25.734 6.116 1.00 67.88 85 ARG A O 1
ATOM 686 N N . LEU A 1 86 ? -41.448 -23.929 5.880 1.00 58.69 86 LEU A N 1
ATOM 687 C CA . LEU A 1 86 ? -42.084 -23.431 4.649 1.00 58.69 86 LEU A CA 1
ATOM 688 C C . LEU A 1 86 ? -41.698 -24.202 3.368 1.00 58.69 86 LEU A C 1
ATOM 690 O O . LEU A 1 86 ? -42.276 -23.952 2.312 1.00 58.69 86 LEU A O 1
ATOM 694 N N . ARG A 1 87 ? -40.747 -25.146 3.423 1.00 54.50 87 ARG A N 1
ATOM 695 C CA . ARG A 1 87 ? -40.280 -25.905 2.241 1.00 54.50 87 ARG A CA 1
ATOM 696 C C . ARG A 1 87 ? -41.076 -27.176 1.921 1.00 54.50 87 ARG A C 1
ATOM 698 O O . ARG A 1 87 ? -40.762 -27.834 0.937 1.00 54.50 87 ARG A O 1
ATOM 705 N N . THR A 1 88 ? -42.107 -27.523 2.692 1.00 53.69 88 THR A N 1
ATOM 706 C CA . THR A 1 88 ? -42.889 -28.758 2.465 1.00 53.69 88 THR A CA 1
ATOM 707 C C . THR A 1 88 ? -44.143 -28.571 1.602 1.00 53.69 88 THR A C 1
ATOM 709 O O . THR A 1 88 ? -44.805 -29.553 1.278 1.00 53.69 88 THR A O 1
ATOM 712 N N . THR A 1 89 ? -44.457 -27.349 1.156 1.00 54.19 89 THR A N 1
ATOM 713 C CA . THR A 1 89 ? -45.673 -27.057 0.370 1.00 54.19 89 THR A CA 1
ATOM 714 C C . THR A 1 89 ? -45.424 -26.193 -0.870 1.00 54.19 89 THR A C 1
ATOM 716 O O . THR A 1 89 ? -46.264 -25.377 -1.243 1.00 54.19 89 THR A O 1
ATOM 719 N N . SER A 1 90 ? -44.295 -26.354 -1.565 1.00 48.25 90 SER A N 1
ATOM 720 C CA . SER A 1 90 ? -44.099 -25.706 -2.870 1.00 48.25 90 SER A CA 1
ATOM 721 C C . SER A 1 90 ? -44.233 -26.700 -4.024 1.00 48.25 90 SER A C 1
ATOM 723 O O . SER A 1 90 ? -43.316 -27.430 -4.392 1.00 48.25 90 SER A O 1
ATOM 725 N N . ALA A 1 91 ? -45.426 -26.684 -4.622 1.00 59.66 91 ALA A N 1
ATOM 726 C CA . ALA A 1 91 ? -45.676 -27.183 -5.967 1.00 59.66 91 ALA A CA 1
ATOM 727 C C . ALA A 1 91 ? -44.673 -26.567 -6.973 1.00 59.66 91 ALA A C 1
ATOM 729 O O . ALA A 1 91 ? -44.247 -25.419 -6.798 1.00 59.66 91 ALA A O 1
ATOM 730 N N . PRO A 1 92 ? -44.288 -27.298 -8.034 1.00 53.03 92 PRO A N 1
ATOM 731 C CA . PRO A 1 92 ? -43.236 -26.875 -8.952 1.00 53.03 92 PRO A CA 1
ATOM 732 C C . PRO A 1 92 ? -43.628 -25.600 -9.712 1.00 53.03 92 PRO A C 1
ATOM 734 O O . PRO A 1 92 ? -44.518 -25.599 -10.563 1.00 53.03 92 PRO A O 1
ATOM 737 N N . VAL A 1 93 ? -42.928 -24.500 -9.422 1.00 55.47 93 VAL A N 1
ATOM 738 C CA . VAL A 1 93 ? -43.049 -23.240 -10.164 1.00 55.47 93 VAL A CA 1
ATOM 739 C C . VAL A 1 93 ? -42.240 -23.351 -11.454 1.00 55.47 93 VAL A C 1
ATOM 741 O O . VAL A 1 93 ? -41.010 -23.363 -11.453 1.00 55.47 93 VAL A O 1
ATOM 744 N N . VAL A 1 94 ? -42.967 -23.430 -12.566 1.00 64.00 94 VAL A N 1
ATOM 745 C CA . VAL A 1 94 ? -42.450 -23.421 -13.938 1.00 64.00 94 VAL A CA 1
ATOM 746 C C . VAL A 1 94 ? -41.612 -22.154 -14.182 1.00 64.00 94 VAL A C 1
ATOM 748 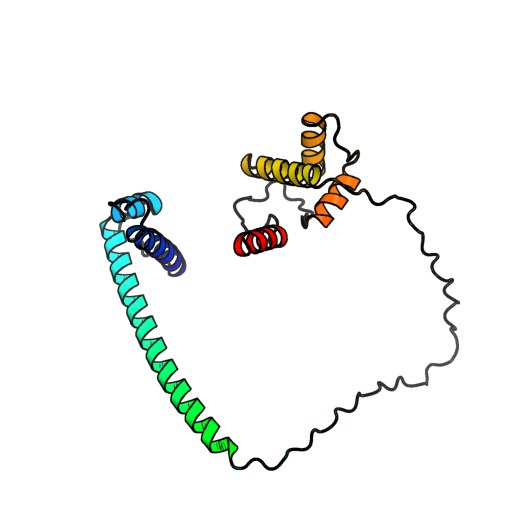O O . VAL A 1 94 ? -42.116 -21.044 -13.973 1.00 64.00 94 VAL A O 1
ATOM 751 N N . PRO A 1 95 ? -40.361 -22.264 -14.667 1.00 48.53 95 PRO A N 1
ATOM 752 C CA . PRO A 1 95 ? -39.557 -21.098 -15.005 1.00 48.53 95 PRO A CA 1
ATOM 753 C C . PRO A 1 95 ? -40.164 -20.378 -16.217 1.00 48.53 95 PRO A C 1
ATOM 755 O O . PRO A 1 95 ? -40.139 -20.872 -17.345 1.00 48.53 95 PRO A O 1
ATOM 758 N N . LYS A 1 96 ? -40.706 -19.175 -15.995 1.00 49.28 96 LYS A N 1
ATOM 759 C CA . LYS A 1 96 ? -41.116 -18.269 -17.076 1.00 49.28 96 LYS A CA 1
ATOM 760 C C . LYS A 1 96 ? -39.868 -17.800 -17.825 1.00 49.28 96 LYS A C 1
ATOM 762 O O . LYS A 1 96 ? -39.117 -16.954 -17.347 1.00 49.28 96 LYS A O 1
ATOM 767 N N . SER A 1 97 ? -39.667 -18.347 -19.021 1.00 46.78 97 SER A N 1
ATOM 768 C CA . SER A 1 97 ? -38.653 -17.925 -19.984 1.00 46.78 97 SER A CA 1
ATOM 769 C C . SER A 1 97 ? -38.772 -16.423 -20.274 1.00 46.78 97 SER A C 1
ATOM 771 O O . SER A 1 97 ? -39.740 -15.972 -20.895 1.00 46.78 97 SER A O 1
ATOM 773 N N . GLY A 1 98 ? -37.783 -15.646 -19.835 1.00 47.38 98 GLY A N 1
ATOM 774 C CA . GLY A 1 98 ? -37.667 -14.225 -20.142 1.00 47.38 98 GLY A CA 1
ATOM 775 C C . GLY A 1 98 ? -37.491 -14.007 -21.644 1.00 47.38 98 GLY A C 1
ATOM 776 O O . GLY A 1 98 ? -36.423 -14.249 -22.207 1.00 47.38 98 GLY A O 1
ATOM 777 N N . ARG A 1 99 ? -38.557 -13.545 -22.303 1.00 48.41 99 ARG A N 1
ATOM 778 C CA . ARG A 1 99 ? -38.536 -13.080 -23.692 1.00 48.41 99 ARG A CA 1
ATOM 779 C C . ARG A 1 99 ? -37.591 -11.881 -23.798 1.00 48.41 99 ARG A C 1
ATOM 781 O O . ARG A 1 99 ? -37.857 -10.821 -23.239 1.00 48.41 99 ARG A O 1
ATOM 788 N N . LYS A 1 100 ? -36.502 -12.036 -24.554 1.00 50.97 100 LYS A N 1
ATOM 789 C CA . LYS A 1 100 ? -35.657 -10.919 -24.993 1.00 50.97 100 LYS A CA 1
ATOM 790 C C . LYS A 1 100 ? -36.504 -9.990 -25.866 1.00 50.97 100 LYS A C 1
ATOM 792 O O . LYS A 1 100 ? -36.876 -10.353 -26.981 1.00 50.97 100 LYS A O 1
ATOM 797 N N . ALA A 1 101 ? -36.814 -8.806 -25.348 1.00 49.78 101 ALA A N 1
ATOM 798 C CA . ALA A 1 101 ? -37.478 -7.747 -26.090 1.00 49.78 101 ALA A CA 1
ATOM 799 C C . ALA A 1 101 ? -36.574 -7.289 -27.248 1.00 49.78 101 ALA A C 1
ATOM 801 O O . ALA A 1 101 ? -35.581 -6.587 -27.053 1.00 49.78 101 ALA A O 1
ATOM 802 N N . LYS A 1 102 ? -36.911 -7.712 -28.470 1.00 53.78 102 LYS A N 1
ATOM 803 C CA . LYS A 1 102 ? -36.422 -7.090 -29.703 1.00 53.78 102 LYS A CA 1
ATOM 804 C C . LYS A 1 102 ? -36.958 -5.657 -29.725 1.00 53.78 102 LYS A C 1
ATOM 806 O O . LYS A 1 102 ? -38.154 -5.457 -29.910 1.00 53.78 102 LYS A O 1
ATOM 811 N N . ARG A 1 103 ? -36.075 -4.671 -29.538 1.00 53.12 103 ARG A N 1
ATOM 812 C CA . ARG A 1 103 ? -36.346 -3.274 -29.899 1.00 53.12 103 ARG A CA 1
ATOM 813 C C . ARG A 1 103 ? -36.677 -3.236 -31.391 1.00 53.12 103 ARG A C 1
ATOM 815 O O . ARG A 1 103 ? -35.795 -3.432 -32.224 1.00 53.12 103 ARG A O 1
ATOM 822 N N . GLN A 1 104 ? -37.951 -3.039 -31.707 1.00 45.88 104 GLN A N 1
ATOM 823 C CA . GLN A 1 104 ? -38.392 -2.654 -33.038 1.00 45.88 104 GLN A CA 1
ATOM 824 C C . GLN A 1 104 ? -37.925 -1.214 -33.260 1.00 45.88 104 GLN A C 1
ATOM 826 O O . GLN A 1 104 ? -38.409 -0.292 -32.610 1.00 45.88 104 GLN A O 1
ATOM 831 N N . TYR A 1 105 ? -36.930 -1.036 -34.126 1.00 52.19 105 TYR A N 1
ATOM 832 C CA . TYR A 1 105 ? -36.679 0.260 -34.742 1.00 52.19 105 TYR A CA 1
ATOM 833 C C . TYR A 1 105 ? -37.778 0.474 -35.786 1.00 52.19 105 TYR A C 1
ATOM 835 O O . TYR A 1 105 ? -37.986 -0.377 -36.652 1.00 52.19 105 TYR A O 1
ATOM 843 N N . SER A 1 106 ? -38.520 1.570 -35.653 1.00 54.72 106 SER A N 1
ATOM 844 C CA . SER A 1 106 ? -39.537 2.006 -36.605 1.00 54.72 106 SER A CA 1
ATOM 845 C C . SER A 1 106 ? -38.886 2.281 -37.962 1.00 54.72 106 SER A C 1
ATOM 847 O O . SER A 1 106 ? -37.979 3.100 -38.093 1.00 54.72 106 SER A O 1
ATOM 849 N N . ALA A 1 107 ? -39.352 1.558 -38.978 1.00 51.72 107 ALA A N 1
ATOM 850 C CA . ALA A 1 107 ? -38.826 1.544 -40.340 1.00 51.72 107 ALA A CA 1
ATOM 851 C C . ALA A 1 107 ? -39.331 2.718 -41.204 1.00 51.72 107 ALA A C 1
ATOM 853 O O . ALA A 1 107 ? -39.618 2.537 -42.382 1.00 51.72 107 ALA A O 1
ATOM 854 N N . SER A 1 108 ? -39.475 3.919 -40.638 1.00 52.09 108 SER A N 1
ATOM 855 C CA . SER A 1 108 ? -40.149 5.035 -41.322 1.00 52.09 108 SER A CA 1
ATOM 856 C C . SER A 1 108 ? -39.388 6.360 -41.269 1.00 52.09 108 SER A C 1
ATOM 858 O O . SER A 1 108 ? -39.999 7.419 -41.175 1.00 52.09 108 SER A O 1
ATOM 860 N N . VAL A 1 109 ? -38.058 6.306 -41.359 1.00 56.69 109 VAL A N 1
ATOM 861 C CA . VAL A 1 109 ? -37.232 7.422 -41.854 1.00 56.69 109 VAL A CA 1
ATOM 862 C C . VAL A 1 109 ? -36.199 6.811 -42.796 1.00 56.69 109 VAL A C 1
ATOM 864 O O . VAL A 1 109 ? -35.056 6.550 -42.433 1.00 56.69 109 VAL A O 1
ATOM 867 N N . LEU A 1 110 ? -36.670 6.438 -43.983 1.00 52.47 110 LEU A N 1
ATOM 868 C CA . LEU A 1 110 ? -35.904 5.726 -45.000 1.00 52.47 110 LEU A CA 1
ATOM 869 C C . LEU A 1 110 ? -36.091 6.460 -46.328 1.00 52.47 110 LEU A C 1
ATOM 871 O O . LEU A 1 110 ? -36.752 5.970 -47.234 1.00 52.47 110 LEU A O 1
ATOM 875 N N . LEU A 1 111 ? -35.524 7.661 -46.420 1.00 56.16 111 LEU A N 1
ATOM 876 C CA . LEU A 1 111 ? -35.049 8.184 -47.692 1.00 56.16 111 LEU A CA 1
ATOM 877 C C . LEU A 1 111 ? -33.852 9.110 -47.446 1.00 56.16 111 LEU A C 1
ATOM 879 O O . LEU A 1 111 ? -33.915 10.026 -46.635 1.00 56.16 111 LEU A O 1
ATOM 883 N N . GLU A 1 112 ? -32.771 8.800 -48.158 1.00 56.28 112 GLU A N 1
ATOM 884 C CA . GLU A 1 112 ? -31.611 9.656 -48.417 1.00 56.28 112 GLU A CA 1
ATOM 885 C C . GLU A 1 112 ? -30.731 10.062 -47.232 1.00 56.28 112 GLU A C 1
ATOM 887 O O . GLU A 1 112 ? -30.665 11.211 -46.818 1.00 56.28 112 GLU A O 1
ATOM 892 N N . GLN A 1 113 ? -29.916 9.107 -46.789 1.00 57.25 113 GLN A N 1
ATOM 893 C CA . GLN A 1 113 ? -28.456 9.258 -46.818 1.00 57.25 113 GLN A CA 1
ATOM 894 C C . GLN A 1 113 ? -27.851 7.881 -46.542 1.00 57.25 113 GLN A C 1
ATOM 896 O O . GLN A 1 113 ? -27.714 7.450 -45.398 1.00 57.25 113 GLN A O 1
ATOM 901 N N . LEU A 1 114 ? -27.539 7.146 -47.614 1.00 63.62 114 LEU A N 1
ATOM 902 C CA . LEU A 1 114 ? -26.759 5.916 -47.502 1.00 63.62 114 LEU A CA 1
ATOM 903 C C . LEU A 1 114 ? -25.433 6.278 -46.811 1.00 63.62 114 LEU A C 1
ATOM 905 O O . LEU A 1 114 ? -24.718 7.140 -47.331 1.00 63.62 114 LEU A O 1
ATOM 909 N N . PRO A 1 115 ? -25.097 5.689 -45.646 1.00 65.94 115 PRO A N 1
ATOM 910 C CA . PRO A 1 115 ? -23.828 5.972 -44.998 1.00 65.94 115 PRO A CA 1
ATOM 911 C C . PRO A 1 115 ? -22.725 5.607 -45.985 1.00 65.94 115 PRO A C 1
ATOM 913 O O . PRO A 1 115 ? -22.657 4.465 -46.445 1.00 65.94 115 PRO A O 1
ATOM 916 N N . ALA A 1 116 ? -21.900 6.595 -46.345 1.00 73.19 116 ALA A N 1
ATOM 917 C CA . ALA A 1 116 ? -20.785 6.387 -47.254 1.00 73.19 116 ALA A CA 1
ATOM 918 C C . ALA A 1 116 ? -19.999 5.146 -46.794 1.00 73.19 116 ALA A C 1
ATOM 920 O O . ALA A 1 116 ? -19.762 5.006 -45.587 1.00 73.19 116 ALA A O 1
ATOM 921 N N . PRO A 1 117 ? -19.627 4.231 -47.708 1.00 68.31 117 PRO A N 1
ATOM 922 C CA . PRO A 1 117 ? -18.923 3.010 -47.352 1.00 68.31 117 PRO A CA 1
ATOM 923 C C . PRO A 1 117 ? -17.663 3.389 -46.579 1.00 68.31 117 PRO A C 1
ATOM 925 O O . PRO A 1 117 ? -16.713 3.942 -47.131 1.00 68.31 117 PRO A O 1
ATOM 928 N N . VAL A 1 118 ? -17.676 3.144 -45.267 1.00 68.50 118 VAL A N 1
ATOM 929 C CA . VAL A 1 118 ? -16.529 3.428 -44.413 1.00 68.50 118 VAL A CA 1
ATOM 930 C C . VAL A 1 118 ? -15.469 2.419 -44.808 1.00 68.50 118 VAL A C 1
ATOM 932 O O . VAL A 1 118 ? -15.543 1.249 -44.429 1.00 68.50 118 VAL A O 1
ATOM 935 N N . SER A 1 119 ? -14.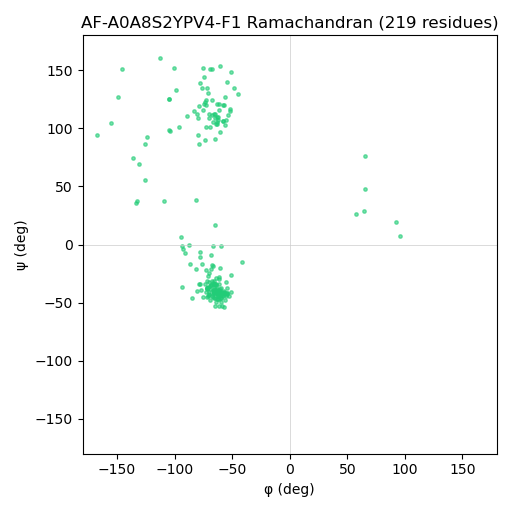503 2.872 -45.606 1.00 74.56 119 SER A N 1
ATOM 936 C CA . SER A 1 119 ? -13.358 2.077 -46.026 1.00 74.56 119 SER A CA 1
ATOM 937 C C . SER A 1 119 ? -12.803 1.337 -44.809 1.00 74.56 119 SER A C 1
ATOM 939 O O . SER A 1 119 ? -12.592 1.979 -43.769 1.00 74.56 119 SER A O 1
ATOM 941 N N . PRO A 1 120 ? -12.583 0.010 -44.888 1.00 73.62 120 PRO A N 1
ATOM 942 C CA . PRO A 1 120 ? -12.117 -0.768 -43.752 1.00 73.62 120 PRO A CA 1
ATOM 943 C C . PRO A 1 120 ? -10.878 -0.083 -43.187 1.00 73.62 120 PRO A C 1
ATOM 945 O O . PRO A 1 120 ? -9.881 0.089 -43.894 1.00 73.62 120 PRO A O 1
ATOM 948 N N . LYS A 1 121 ? -10.967 0.387 -41.932 1.00 74.44 121 LYS A N 1
ATOM 949 C CA . LYS A 1 121 ? -9.862 1.076 -41.260 1.00 74.44 121 LYS A CA 1
ATOM 950 C C . LYS A 1 121 ? -8.674 0.126 -41.299 1.00 74.44 121 LYS A C 1
ATOM 952 O O . LYS A 1 121 ? -8.650 -0.853 -40.553 1.00 74.44 121 LYS A O 1
ATOM 957 N N . LYS A 1 122 ? -7.719 0.390 -42.199 1.00 75.00 122 LYS A N 1
ATOM 958 C CA . LYS A 1 122 ? -6.500 -0.407 -42.334 1.00 75.00 122 LYS A CA 1
ATOM 959 C C . LYS A 1 122 ? -5.903 -0.495 -40.938 1.00 75.00 122 LYS A C 1
ATOM 961 O O . LYS A 1 122 ? -5.554 0.538 -40.360 1.00 75.00 122 LYS A O 1
ATOM 966 N N . LYS A 1 123 ? -5.853 -1.704 -40.368 1.00 69.94 123 LYS A N 1
ATOM 967 C CA . LYS A 1 123 ? -5.182 -1.945 -39.092 1.00 69.94 123 LYS A CA 1
ATOM 968 C C . LYS A 1 123 ? -3.730 -1.562 -39.327 1.00 69.94 123 LYS A C 1
ATOM 970 O O . LYS A 1 123 ? -2.970 -2.318 -39.923 1.00 69.94 123 LYS A O 1
ATOM 975 N N . ARG A 1 124 ? -3.369 -0.336 -38.946 1.00 69.62 124 ARG A N 1
ATOM 976 C CA . ARG A 1 124 ? -1.987 0.123 -38.944 1.00 69.62 124 ARG A CA 1
ATOM 977 C C . ARG A 1 124 ? -1.284 -0.732 -37.903 1.00 69.62 124 ARG A C 1
ATOM 979 O O . ARG A 1 124 ? -1.317 -0.416 -36.717 1.00 69.62 124 ARG A O 1
ATOM 986 N N . HIS A 1 125 ? -0.722 -1.855 -38.341 1.00 65.25 125 HIS A N 1
ATOM 987 C CA . HIS A 1 125 ? 0.211 -2.619 -37.539 1.00 65.25 125 HIS A CA 1
ATOM 988 C C . HIS A 1 125 ? 1.342 -1.659 -37.206 1.00 65.25 125 HIS A C 1
ATOM 990 O O . HIS A 1 125 ? 2.103 -1.248 -38.079 1.00 65.25 125 HIS A O 1
ATOM 996 N N . SER A 1 126 ? 1.394 -1.204 -35.955 1.00 70.19 126 SER A N 1
ATOM 997 C CA . SER A 1 126 ? 2.532 -0.418 -35.519 1.00 70.19 126 SER A CA 1
ATOM 998 C C . SER A 1 126 ? 3.720 -1.371 -35.594 1.00 70.19 126 SER A C 1
ATOM 1000 O O . SER A 1 126 ? 3.789 -2.299 -34.792 1.00 70.19 126 SER A O 1
ATOM 1002 N N . GLY A 1 127 ? 4.628 -1.178 -36.550 1.00 80.25 127 GLY A N 1
ATOM 1003 C CA . GLY A 1 127 ? 5.824 -2.014 -36.730 1.00 80.25 127 GLY A CA 1
ATOM 1004 C C . GLY A 1 127 ? 6.825 -1.928 -35.571 1.00 80.25 127 GLY A C 1
ATOM 1005 O O . GLY A 1 127 ? 7.989 -2.268 -35.723 1.00 80.25 127 GLY A O 1
ATOM 1006 N N . ARG A 1 128 ? 6.410 -1.424 -34.405 1.00 78.50 128 ARG A N 1
ATOM 1007 C CA . ARG A 1 128 ? 7.254 -1.343 -33.220 1.00 78.50 128 ARG A CA 1
ATOM 1008 C C . ARG A 1 128 ? 7.228 -2.689 -32.516 1.00 78.50 128 ARG A C 1
ATOM 1010 O O . ARG A 1 128 ? 6.193 -3.086 -31.980 1.00 78.50 128 ARG A O 1
ATOM 1017 N N . HIS A 1 129 ? 8.379 -3.349 -32.487 1.00 82.00 129 HIS A N 1
ATOM 1018 C CA . HIS A 1 129 ? 8.568 -4.582 -31.738 1.00 82.00 129 HIS A CA 1
ATOM 1019 C C . HIS A 1 129 ? 8.179 -4.400 -30.265 1.00 82.00 129 HIS A C 1
ATOM 1021 O O . HIS A 1 129 ? 8.434 -3.364 -29.637 1.00 82.00 129 HIS A O 1
ATOM 1027 N N . LYS A 1 130 ? 7.520 -5.422 -29.711 1.00 86.50 130 LYS A N 1
ATOM 1028 C CA . LYS A 1 130 ? 7.193 -5.476 -28.290 1.00 86.50 130 LYS A CA 1
ATOM 1029 C C . LYS A 1 130 ? 8.504 -5.678 -27.533 1.00 86.50 130 LYS A C 1
ATOM 1031 O O . LYS A 1 130 ? 9.105 -6.735 -27.638 1.00 86.50 130 LYS A O 1
ATOM 1036 N N . ILE A 1 131 ? 8.929 -4.673 -26.771 1.00 89.12 131 ILE A N 1
ATOM 1037 C CA . ILE A 1 131 ? 10.067 -4.816 -25.855 1.00 89.12 131 ILE A CA 1
ATOM 1038 C C . ILE A 1 131 ? 9.675 -5.870 -24.813 1.00 89.12 131 ILE A C 1
ATOM 1040 O O . ILE A 1 131 ? 8.644 -5.704 -24.150 1.00 89.12 131 ILE A O 1
ATOM 1044 N N . VAL A 1 132 ? 10.444 -6.950 -24.734 1.00 92.56 132 VAL A N 1
ATOM 1045 C CA . VAL A 1 132 ? 10.381 -7.969 -23.681 1.00 92.56 132 VAL A CA 1
ATOM 1046 C C . VAL A 1 132 ? 11.590 -7.709 -22.792 1.00 92.56 132 VAL A C 1
ATOM 1048 O O . VAL A 1 132 ? 12.696 -7.571 -23.308 1.00 92.56 132 VAL A O 1
ATOM 1051 N N . LEU A 1 133 ? 11.363 -7.534 -21.494 1.00 93.31 133 LEU A N 1
ATOM 1052 C CA . LEU A 1 133 ? 12.428 -7.348 -20.513 1.00 93.31 133 LEU A CA 1
ATOM 1053 C C . LEU A 1 133 ? 12.668 -8.663 -19.784 1.00 93.31 133 LEU A C 1
ATOM 1055 O O . LEU A 1 133 ? 11.752 -9.475 -19.672 1.00 93.31 133 LEU A O 1
ATOM 1059 N N . SER A 1 134 ? 13.897 -8.863 -19.317 1.00 95.62 134 SER A N 1
ATOM 1060 C CA . SER A 1 134 ? 14.194 -9.907 -18.341 1.00 95.62 134 SER A CA 1
ATOM 1061 C C . SER A 1 134 ? 13.574 -9.544 -16.992 1.00 95.62 134 SER A C 1
ATOM 1063 O O . SER A 1 134 ? 13.453 -8.363 -16.662 1.00 95.62 134 SER A O 1
ATOM 1065 N N . GLU A 1 135 ? 13.225 -10.559 -16.203 1.00 94.00 135 GLU A N 1
ATOM 1066 C CA . GLU A 1 135 ? 12.649 -10.394 -14.859 1.00 94.00 135 GLU A CA 1
ATOM 1067 C C . GLU A 1 135 ? 13.538 -9.517 -13.968 1.00 94.00 135 GLU A C 1
ATOM 1069 O O . GLU A 1 135 ? 13.052 -8.569 -13.357 1.00 94.00 135 GLU A O 1
ATOM 1074 N N . LEU A 1 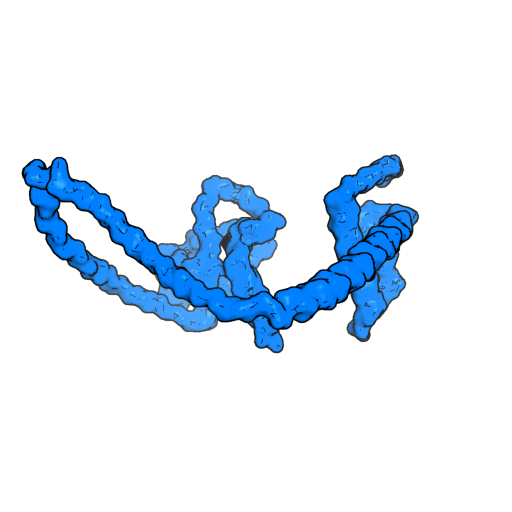136 ? 14.860 -9.718 -14.029 1.00 95.06 136 LEU A N 1
ATOM 1075 C CA . LEU A 1 136 ? 15.837 -8.896 -13.310 1.00 95.06 136 LEU A CA 1
ATOM 1076 C C . LEU A 1 136 ? 15.699 -7.400 -13.626 1.00 95.06 136 LEU A C 1
ATOM 1078 O O . LEU A 1 136 ? 15.735 -6.578 -12.719 1.00 95.06 136 LEU A O 1
ATOM 1082 N N . CYS A 1 137 ? 15.497 -7.029 -14.895 1.00 95.94 137 CYS A N 1
ATOM 1083 C CA . CYS A 1 137 ? 15.311 -5.626 -15.264 1.00 95.94 137 CYS A CA 1
ATOM 1084 C C . CYS A 1 137 ? 13.969 -5.068 -14.778 1.00 95.94 137 CYS A C 1
ATOM 1086 O O . CYS A 1 137 ? 13.869 -3.871 -14.508 1.00 95.94 137 CYS A O 1
ATOM 1088 N N . GLU A 1 138 ? 12.927 -5.899 -14.707 1.00 94.88 138 GLU A N 1
ATOM 1089 C CA . GLU A 1 138 ? 11.641 -5.490 -14.141 1.00 94.88 138 GLU A CA 1
ATOM 1090 C C . GLU A 1 138 ? 11.767 -5.206 -12.641 1.00 94.88 138 GLU A C 1
ATOM 1092 O O . GLU A 1 138 ? 11.228 -4.202 -12.169 1.00 94.88 138 GLU A O 1
ATOM 1097 N N . ASP A 1 139 ? 12.531 -6.025 -11.919 1.00 94.38 139 ASP A N 1
ATOM 1098 C CA . ASP A 1 139 ? 12.803 -5.830 -10.495 1.00 94.38 139 ASP A CA 1
ATOM 1099 C C . ASP A 1 139 ? 13.683 -4.613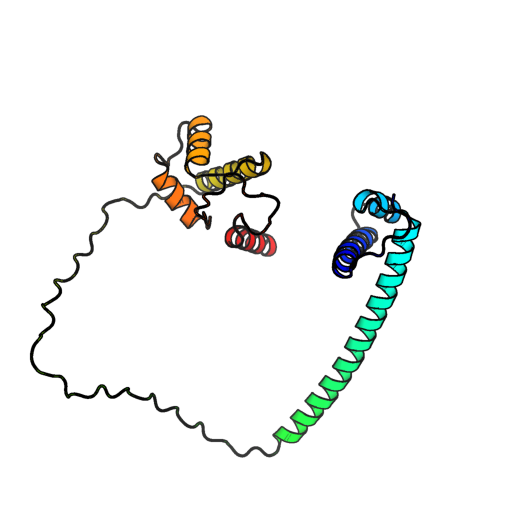 -10.231 1.00 94.38 139 ASP A C 1
ATOM 1101 O O . ASP A 1 139 ? 13.374 -3.841 -9.328 1.00 94.38 139 ASP A O 1
ATOM 1105 N N . THR A 1 140 ? 14.685 -4.345 -11.074 1.00 96.50 140 THR A N 1
ATOM 1106 C CA . THR A 1 140 ? 15.462 -3.097 -10.993 1.00 96.50 140 THR A CA 1
ATOM 1107 C C . THR A 1 140 ? 14.564 -1.862 -11.111 1.00 96.50 140 THR A C 1
ATOM 1109 O O . THR A 1 140 ? 14.729 -0.903 -10.367 1.00 96.50 140 THR A O 1
ATOM 1112 N N . ILE A 1 141 ? 13.566 -1.878 -12.007 1.00 96.06 141 ILE A N 1
ATOM 1113 C CA . ILE A 1 141 ? 12.610 -0.762 -12.132 1.00 96.06 141 ILE A CA 1
ATOM 1114 C C . ILE A 1 141 ? 11.788 -0.601 -10.850 1.00 96.06 141 ILE A C 1
ATOM 1116 O O . ILE A 1 141 ? 11.510 0.527 -10.445 1.00 96.06 141 ILE A O 1
ATOM 1120 N N . ARG A 1 142 ? 11.356 -1.711 -10.236 1.00 94.75 142 ARG A N 1
ATOM 1121 C CA . ARG A 1 142 ? 10.580 -1.682 -8.988 1.00 94.75 142 ARG A CA 1
ATOM 1122 C C . ARG A 1 142 ? 11.423 -1.153 -7.833 1.00 94.75 142 ARG A C 1
ATOM 1124 O O . ARG A 1 142 ? 10.932 -0.300 -7.101 1.00 94.75 142 ARG A O 1
ATOM 1131 N N . LEU A 1 143 ? 12.660 -1.627 -7.701 1.00 95.00 143 LEU A N 1
ATOM 1132 C CA . LEU A 1 143 ? 13.593 -1.217 -6.655 1.00 95.00 143 LEU A CA 1
ATOM 1133 C C . LEU A 1 143 ? 13.810 0.296 -6.684 1.00 95.00 143 LEU A C 1
ATOM 1135 O O . LEU A 1 143 ? 13.517 0.971 -5.703 1.00 95.00 143 LEU A O 1
ATOM 1139 N N . GLU A 1 144 ? 14.178 0.842 -7.840 1.00 96.25 144 GLU A N 1
ATOM 1140 C CA . GLU A 1 144 ? 14.470 2.273 -7.964 1.00 96.25 144 GLU A CA 1
ATOM 1141 C C . GLU A 1 144 ? 13.233 3.138 -7.778 1.00 96.25 144 GLU A C 1
ATOM 1143 O O . GLU A 1 144 ? 13.301 4.255 -7.270 1.00 96.25 144 GLU A O 1
ATOM 1148 N N . PHE A 1 145 ? 12.072 2.617 -8.172 1.00 94.25 145 PHE A N 1
ATOM 1149 C CA . PHE A 1 145 ? 10.808 3.271 -7.888 1.00 94.25 145 PHE A CA 1
ATOM 1150 C C . PHE A 1 145 ? 10.542 3.346 -6.379 1.00 94.25 145 PHE A C 1
ATOM 1152 O O . PHE A 1 145 ? 10.071 4.378 -5.911 1.00 94.25 145 PHE A O 1
ATOM 1159 N N . HIS A 1 146 ? 10.833 2.285 -5.622 1.00 88.88 146 HIS A N 1
ATOM 1160 C CA . HIS A 1 146 ? 10.676 2.265 -4.167 1.00 88.88 146 HIS A CA 1
ATOM 1161 C C . HIS A 1 146 ? 11.704 3.149 -3.457 1.00 88.88 146 HIS A C 1
ATOM 1163 O O . HIS A 1 146 ? 11.312 3.928 -2.596 1.00 88.88 146 HIS A O 1
ATOM 1169 N N . GLU A 1 147 ? 12.964 3.120 -3.882 1.00 93.62 147 GLU A N 1
ATOM 1170 C CA . GLU A 1 147 ? 14.025 3.986 -3.354 1.00 93.62 147 GLU A CA 1
ATOM 1171 C C . GLU A 1 147 ? 13.665 5.476 -3.524 1.00 93.62 147 GLU A C 1
ATOM 1173 O O . GLU A 1 147 ? 13.769 6.260 -2.587 1.00 93.62 147 GLU A O 1
ATOM 1178 N N . MET A 1 148 ? 13.106 5.871 -4.678 1.00 93.75 148 MET A N 1
ATOM 1179 C CA . MET A 1 148 ? 12.589 7.236 -4.869 1.00 93.75 148 MET A CA 1
ATOM 1180 C C . MET A 1 148 ? 11.481 7.605 -3.872 1.00 93.75 148 MET A C 1
ATOM 1182 O O . MET A 1 148 ? 11.407 8.749 -3.425 1.00 93.75 148 MET A O 1
ATOM 1186 N N . LEU A 1 149 ? 10.601 6.659 -3.532 1.00 87.38 149 LEU A N 1
ATOM 1187 C CA . LEU A 1 149 ? 9.536 6.898 -2.557 1.00 87.38 149 LEU A CA 1
ATOM 1188 C C . LEU A 1 149 ? 10.087 7.019 -1.133 1.00 87.38 149 LEU A C 1
ATOM 1190 O O . LEU A 1 149 ? 9.582 7.843 -0.371 1.00 87.38 149 LEU A O 1
ATOM 1194 N N . GLU A 1 150 ? 11.109 6.235 -0.788 1.00 86.31 150 GLU A N 1
ATOM 1195 C CA . GLU A 1 150 ? 11.831 6.335 0.488 1.00 86.31 150 GLU A CA 1
ATOM 1196 C C . GLU A 1 150 ? 12.517 7.700 0.631 1.00 86.31 150 GLU A C 1
ATOM 1198 O O . GLU A 1 150 ? 12.390 8.345 1.674 1.00 86.31 150 GLU A O 1
ATOM 1203 N N . ASP A 1 151 ? 13.098 8.213 -0.459 1.00 89.00 151 ASP A N 1
ATOM 1204 C CA . ASP A 1 151 ? 13.658 9.570 -0.558 1.00 89.00 151 ASP A CA 1
ATOM 1205 C C . ASP A 1 151 ? 12.597 10.687 -0.472 1.00 89.00 151 ASP A C 1
ATOM 1207 O O . ASP A 1 151 ? 12.916 11.877 -0.545 1.00 89.00 151 ASP A O 1
ATOM 1211 N N . LYS A 1 152 ? 11.311 10.331 -0.345 1.00 85.50 152 LYS A N 1
ATOM 1212 C CA . LYS A 1 152 ? 10.158 11.240 -0.419 1.00 85.50 152 LYS A CA 1
ATOM 1213 C C . LYS A 1 152 ? 10.084 12.014 -1.742 1.00 85.50 152 LYS A C 1
ATOM 1215 O O . LYS A 1 152 ? 9.490 13.094 -1.810 1.00 85.50 152 LYS A O 1
ATOM 1220 N N . GLU A 1 153 ? 10.653 11.465 -2.811 1.00 87.31 153 GLU A N 1
ATOM 1221 C CA . GLU A 1 153 ? 10.621 12.038 -4.150 1.00 87.31 153 GLU A CA 1
ATOM 1222 C C . GLU A 1 153 ? 9.527 11.374 -5.002 1.00 87.31 153 GLU A C 1
ATOM 1224 O O . GLU A 1 153 ? 9.410 10.155 -5.073 1.00 87.31 153 GLU A O 1
ATOM 1229 N N . TYR A 1 154 ? 8.712 12.168 -5.707 1.00 85.12 154 TYR A N 1
ATOM 1230 C CA . TYR A 1 154 ? 7.678 11.599 -6.577 1.00 85.12 154 TYR A CA 1
ATOM 1231 C C . TYR A 1 154 ? 8.294 10.970 -7.847 1.00 85.12 154 TYR A C 1
ATOM 1233 O O . TYR A 1 154 ? 8.905 11.696 -8.649 1.00 85.12 154 TYR A O 1
ATOM 1241 N N . PRO A 1 155 ? 8.102 9.657 -8.089 1.00 90.19 155 PRO A N 1
ATOM 1242 C CA . PRO A 1 155 ? 8.732 8.943 -9.193 1.00 90.19 155 PRO A CA 1
ATOM 1243 C C . PRO A 1 155 ? 8.008 9.202 -10.518 1.00 90.19 155 PRO A C 1
ATOM 1245 O O . PRO A 1 155 ? 7.133 8.447 -10.951 1.00 90.19 155 PRO A O 1
ATOM 1248 N N . THR A 1 156 ? 8.382 10.287 -11.197 1.00 91.88 156 THR A N 1
ATOM 1249 C CA . THR A 1 156 ? 7.968 10.509 -12.587 1.00 91.88 156 THR A CA 1
ATOM 1250 C C . THR A 1 156 ? 8.767 9.614 -13.530 1.00 91.88 156 THR A C 1
ATOM 1252 O O . THR A 1 156 ? 9.922 9.281 -13.271 1.00 91.88 156 THR A O 1
ATOM 1255 N N . VAL A 1 157 ? 8.173 9.255 -14.674 1.00 94.12 157 VAL A N 1
ATOM 1256 C CA . VAL A 1 157 ? 8.837 8.413 -15.690 1.00 94.12 157 VAL A CA 1
ATOM 1257 C C . VAL A 1 157 ? 10.181 9.002 -16.126 1.00 94.12 157 VAL A C 1
ATOM 1259 O O . VAL A 1 157 ? 11.128 8.260 -16.355 1.00 94.12 157 VAL A O 1
ATOM 1262 N N . GLU A 1 158 ? 10.275 10.326 -16.240 1.00 94.56 158 GLU A N 1
ATOM 1263 C CA . GLU A 1 158 ? 11.505 11.008 -16.650 1.00 94.56 158 GLU A CA 1
ATOM 1264 C C . GLU A 1 158 ? 12.591 10.945 -15.577 1.00 94.56 158 GLU A C 1
ATOM 1266 O O . GLU A 1 158 ? 13.740 10.661 -15.903 1.00 94.56 158 GLU A O 1
ATOM 1271 N N . LYS A 1 159 ? 12.234 11.157 -14.304 1.00 95.31 159 LYS A N 1
ATOM 1272 C CA . LYS A 1 159 ? 13.178 11.058 -13.183 1.00 95.31 159 LYS A CA 1
ATOM 1273 C C . LYS A 1 159 ? 13.676 9.630 -12.999 1.00 95.31 159 LYS A C 1
ATOM 1275 O O . LYS A 1 159 ? 14.879 9.414 -12.909 1.00 95.31 159 LYS A O 1
ATOM 1280 N N . LEU A 1 160 ? 12.757 8.666 -13.038 1.00 95.75 160 LEU A N 1
ATOM 1281 C CA . LEU A 1 160 ? 13.091 7.248 -12.963 1.00 95.75 160 LEU A CA 1
ATOM 1282 C C . LEU A 1 160 ? 14.001 6.839 -14.129 1.00 95.75 160 LEU A C 1
ATOM 1284 O O . LEU A 1 160 ? 14.990 6.147 -13.930 1.00 95.75 160 LEU A O 1
ATOM 1288 N N . PHE A 1 161 ? 13.708 7.311 -15.344 1.00 96.88 161 PHE A N 1
ATOM 1289 C CA . PHE A 1 161 ? 14.548 7.054 -16.512 1.00 96.88 161 PHE A CA 1
ATOM 1290 C C . PHE A 1 161 ? 15.957 7.646 -16.369 1.00 96.88 161 PHE A C 1
ATOM 1292 O O . PHE A 1 161 ? 16.920 6.969 -16.727 1.00 96.88 161 PHE A O 1
ATOM 1299 N N . ARG A 1 162 ? 16.091 8.870 -15.837 1.00 97.00 162 ARG A N 1
ATOM 1300 C CA . ARG A 1 162 ? 17.400 9.484 -15.550 1.00 97.00 162 ARG A CA 1
ATOM 1301 C C . ARG A 1 162 ? 18.184 8.664 -14.525 1.00 97.00 162 ARG A C 1
ATOM 1303 O O . ARG A 1 162 ? 19.273 8.216 -14.862 1.00 97.00 162 ARG A O 1
ATOM 1310 N N . ARG A 1 163 ? 17.589 8.352 -13.362 1.00 96.94 163 ARG A N 1
ATOM 1311 C CA . ARG A 1 163 ? 18.229 7.519 -12.322 1.00 96.94 163 ARG A CA 1
ATOM 1312 C C . ARG A 1 163 ? 18.672 6.157 -12.869 1.00 96.94 163 ARG A C 1
ATOM 1314 O O . ARG A 1 163 ? 19.800 5.740 -12.632 1.00 96.94 163 ARG A O 1
ATOM 1321 N N . LEU A 1 164 ? 17.821 5.487 -13.652 1.00 96.94 164 LEU A N 1
ATOM 1322 C CA . LEU A 1 164 ? 18.159 4.196 -14.263 1.00 96.94 164 LEU A CA 1
ATOM 1323 C C . LEU A 1 164 ? 19.305 4.307 -15.277 1.00 96.94 164 LEU A C 1
ATOM 1325 O O . LEU A 1 164 ? 20.151 3.422 -15.325 1.00 96.94 164 LEU A O 1
ATOM 1329 N N . SER A 1 165 ? 19.338 5.376 -16.077 1.00 96.25 165 SER A N 1
ATOM 1330 C CA . SER A 1 165 ? 20.395 5.584 -17.079 1.00 96.25 165 SER A CA 1
ATOM 1331 C C . SER A 1 165 ? 21.737 5.950 -16.441 1.00 96.25 165 SER A C 1
ATOM 1333 O O . SER A 1 165 ? 22.779 5.607 -16.986 1.00 96.25 165 SER A O 1
ATOM 1335 N N . GLU A 1 166 ? 21.710 6.639 -15.298 1.00 96.94 166 GLU A N 1
ATOM 1336 C CA . GLU A 1 166 ? 22.901 7.025 -14.532 1.00 96.94 166 GLU A CA 1
ATOM 1337 C C . GLU A 1 166 ? 23.497 5.840 -13.762 1.00 96.94 166 GLU A C 1
ATOM 1339 O O . GLU A 1 166 ? 24.707 5.633 -13.799 1.00 96.94 166 GLU A O 1
ATOM 1344 N N . LYS A 1 167 ? 22.659 5.038 -13.090 1.00 97.38 167 LYS A N 1
ATOM 1345 C CA . LYS A 1 167 ? 23.118 3.890 -12.292 1.00 97.38 167 LYS A CA 1
ATOM 1346 C C . LYS A 1 167 ? 23.449 2.657 -13.138 1.00 97.38 167 LYS A C 1
ATOM 1348 O O . LYS A 1 167 ? 24.359 1.907 -12.794 1.00 97.38 167 LYS A O 1
ATOM 1353 N N . TYR A 1 168 ? 22.727 2.431 -14.239 1.00 96.38 168 TYR A N 1
ATOM 1354 C CA . TYR A 1 168 ? 22.844 1.219 -15.052 1.00 96.38 168 TYR A CA 1
ATOM 1355 C C . TYR A 1 168 ? 23.171 1.564 -16.509 1.00 96.38 168 TYR A C 1
ATOM 1357 O O . TYR A 1 168 ? 22.288 1.723 -17.351 1.00 96.38 168 TYR A O 1
ATOM 1365 N N . GLU A 1 169 ? 24.466 1.593 -16.830 1.00 94.38 169 GLU A N 1
ATOM 1366 C CA . GLU A 1 169 ? 24.981 1.982 -18.154 1.00 94.38 169 GLU A CA 1
ATOM 1367 C C . GLU A 1 169 ? 24.380 1.161 -19.316 1.00 94.38 169 GLU A C 1
ATOM 1369 O O . GLU A 1 169 ? 24.168 1.666 -20.418 1.00 94.38 169 GLU A O 1
ATOM 1374 N N . LYS A 1 170 ? 24.050 -0.117 -19.075 1.00 93.88 170 LYS A N 1
ATOM 1375 C CA . LYS A 1 170 ? 23.520 -1.051 -20.086 1.00 93.88 170 LYS A CA 1
ATOM 1376 C C . LYS A 1 170 ? 22.046 -1.403 -19.880 1.00 93.88 170 LYS A C 1
ATOM 1378 O O . LYS A 1 170 ? 21.640 -2.543 -20.109 1.00 93.88 170 LYS A O 1
ATOM 1383 N N . PHE A 1 171 ? 21.220 -0.446 -19.462 1.00 94.50 171 PHE A N 1
ATOM 1384 C CA . PHE A 1 171 ? 19.788 -0.699 -19.323 1.00 94.50 171 PHE A CA 1
ATOM 1385 C C . PHE A 1 171 ? 19.096 -0.845 -20.704 1.00 94.50 171 PHE A C 1
ATOM 1387 O O . PHE A 1 171 ? 19.263 0.005 -21.582 1.00 94.50 171 PHE A O 1
ATOM 1394 N N . PRO A 1 172 ? 18.284 -1.897 -20.946 1.00 94.25 172 PRO A N 1
ATOM 1395 C CA . PRO A 1 172 ? 17.705 -2.185 -22.271 1.00 94.25 172 PRO A CA 1
ATOM 1396 C C . PRO A 1 172 ? 16.669 -1.153 -22.752 1.00 94.25 172 PRO A C 1
ATOM 1398 O O . PRO A 1 172 ? 16.339 -1.089 -23.941 1.00 94.25 172 PRO A O 1
ATOM 1401 N N . VAL A 1 173 ? 16.121 -0.341 -21.846 1.00 94.56 173 VAL A N 1
ATOM 1402 C CA . VAL A 1 173 ? 15.095 0.656 -22.164 1.00 94.56 173 VAL A CA 1
ATOM 1403 C C . VAL A 1 173 ? 15.762 1.976 -22.541 1.00 94.56 173 VAL A C 1
ATOM 1405 O O . VAL A 1 173 ? 16.290 2.664 -21.684 1.00 94.56 173 VAL A O 1
ATOM 1408 N N . LYS A 1 174 ? 15.678 2.367 -23.819 1.00 94.38 174 LYS A N 1
ATOM 1409 C CA . LYS A 1 174 ? 16.365 3.565 -24.350 1.00 94.38 174 LYS A CA 1
ATOM 1410 C C . LYS A 1 174 ? 15.543 4.860 -24.337 1.00 94.38 174 LYS A C 1
ATOM 1412 O O . LYS A 1 174 ? 16.026 5.896 -24.772 1.00 94.38 174 LYS A O 1
ATOM 1417 N N . SER A 1 175 ? 14.272 4.819 -23.932 1.00 95.38 175 SER A N 1
ATOM 1418 C CA . 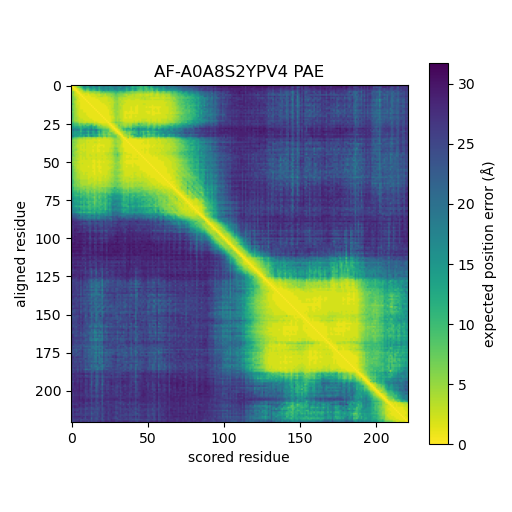SER A 1 175 ? 13.419 6.018 -23.926 1.00 95.38 175 SER A CA 1
ATOM 1419 C C . SER A 1 175 ? 12.411 6.036 -22.780 1.00 95.38 175 SER A C 1
ATOM 1421 O O . SER A 1 175 ? 11.873 4.993 -22.390 1.00 95.38 175 SER A O 1
ATOM 1423 N N . ALA A 1 176 ? 12.044 7.238 -22.331 1.00 95.19 176 ALA A N 1
ATOM 1424 C CA . ALA A 1 176 ? 10.992 7.435 -21.334 1.00 95.19 176 ALA A CA 1
ATOM 1425 C C . ALA A 1 176 ? 9.649 6.826 -21.782 1.00 95.19 176 ALA A C 1
ATOM 1427 O O . ALA A 1 176 ? 8.954 6.167 -21.011 1.00 95.19 176 ALA A O 1
ATOM 1428 N N . THR A 1 177 ? 9.297 6.951 -23.068 1.00 93.44 177 THR A N 1
ATOM 1429 C CA . THR A 1 177 ? 8.043 6.376 -23.588 1.00 93.44 177 THR A CA 1
ATOM 1430 C C . THR A 1 177 ? 8.028 4.847 -23.552 1.00 93.44 177 THR A C 1
ATOM 1432 O O . THR A 1 177 ? 6.975 4.250 -23.311 1.00 93.44 177 THR A O 1
ATOM 1435 N N . SER A 1 178 ? 9.175 4.193 -23.771 1.00 93.94 178 SER A N 1
ATOM 1436 C CA . SER A 1 178 ? 9.298 2.742 -23.604 1.00 93.94 178 SER A CA 1
ATOM 1437 C C . SER A 1 178 ? 9.225 2.331 -22.137 1.00 93.94 178 SER A C 1
ATOM 1439 O O . SER A 1 178 ? 8.514 1.371 -21.841 1.00 93.94 178 SER A O 1
ATOM 1441 N N . LEU A 1 179 ? 9.860 3.087 -21.234 1.00 95.50 179 LEU A N 1
ATOM 1442 C CA . LEU A 1 179 ? 9.797 2.837 -19.793 1.00 95.50 179 LEU A CA 1
ATOM 1443 C C . LEU A 1 179 ? 8.355 2.918 -19.291 1.00 95.50 179 LEU A C 1
ATOM 1445 O O . LEU A 1 179 ? 7.871 1.995 -18.646 1.00 95.50 179 LEU A O 1
ATOM 1449 N N . TRP A 1 180 ? 7.612 3.949 -19.695 1.00 93.50 180 TRP A N 1
ATOM 1450 C CA . TRP A 1 180 ? 6.198 4.085 -19.348 1.00 93.50 180 TRP A CA 1
ATOM 1451 C C . TRP A 1 180 ? 5.353 2.878 -19.786 1.00 93.50 180 TRP A C 1
ATOM 1453 O O . TRP A 1 180 ? 4.495 2.405 -19.040 1.00 93.50 180 TRP A O 1
ATOM 1463 N N . ARG A 1 181 ? 5.593 2.340 -20.991 1.00 92.69 181 ARG A N 1
ATOM 1464 C CA . ARG A 1 181 ? 4.876 1.147 -21.478 1.00 92.69 181 ARG A CA 1
ATOM 1465 C C . ARG A 1 181 ? 5.192 -0.086 -20.642 1.00 92.69 181 ARG A C 1
ATOM 1467 O O . ARG A 1 181 ? 4.290 -0.889 -20.418 1.00 92.69 181 ARG A O 1
ATOM 1474 N N . VAL A 1 182 ? 6.445 -0.239 -20.222 1.00 93.88 182 VAL A N 1
ATOM 1475 C CA . VAL A 1 182 ? 6.887 -1.315 -19.330 1.00 93.88 182 VAL A CA 1
ATOM 1476 C C . VAL A 1 182 ? 6.219 -1.165 -17.968 1.00 93.88 182 VAL A C 1
ATOM 1478 O O . VAL A 1 182 ? 5.513 -2.072 -17.543 1.00 93.88 182 VAL A O 1
ATOM 1481 N N . MET A 1 183 ? 6.318 0.009 -17.344 1.00 93.56 183 MET A N 1
ATOM 1482 C CA . MET A 1 183 ? 5.684 0.296 -16.055 1.00 93.56 183 MET A CA 1
ATOM 1483 C C . MET A 1 183 ? 4.176 0.010 -16.082 1.00 93.56 183 MET A C 1
ATOM 1485 O O . MET A 1 183 ? 3.634 -0.619 -15.175 1.00 93.56 183 MET A O 1
ATOM 1489 N N . LYS A 1 184 ? 3.487 0.386 -17.167 1.00 91.00 184 LYS A N 1
ATOM 1490 C CA . LYS A 1 184 ? 2.058 0.093 -17.335 1.00 91.00 184 LYS A CA 1
ATOM 1491 C C . LYS A 1 184 ? 1.758 -1.411 -17.361 1.00 91.00 184 LYS A C 1
ATOM 1493 O O . LYS A 1 184 ? 0.703 -1.817 -16.881 1.00 91.00 184 LYS A O 1
ATOM 1498 N N . ARG A 1 185 ? 2.655 -2.240 -17.910 1.00 90.69 185 ARG A N 1
ATOM 1499 C CA . ARG A 1 185 ? 2.518 -3.710 -17.887 1.00 90.69 185 ARG A CA 1
ATOM 1500 C C . ARG A 1 185 ? 2.762 -4.287 -16.497 1.00 90.69 185 ARG A C 1
ATOM 1502 O O . ARG A 1 185 ? 2.034 -5.190 -16.106 1.00 90.69 185 ARG A O 1
ATOM 1509 N N . LEU A 1 186 ? 3.710 -3.720 -15.750 1.00 89.94 186 LEU A N 1
ATOM 1510 C CA . LEU A 1 186 ? 3.996 -4.090 -14.358 1.00 89.94 186 LEU A CA 1
ATOM 1511 C C . LEU A 1 186 ? 2.866 -3.709 -13.384 1.00 89.94 186 LEU A C 1
ATOM 1513 O O . LEU A 1 186 ? 2.873 -4.127 -12.232 1.00 89.94 186 LEU A O 1
ATOM 1517 N N . GLY A 1 187 ? 1.870 -2.944 -13.841 1.00 87.94 187 GLY A N 1
ATOM 1518 C CA . GLY A 1 187 ? 0.712 -2.550 -13.041 1.00 87.94 187 GLY A CA 1
ATOM 1519 C C . GLY A 1 187 ? 0.844 -1.181 -12.377 1.00 87.94 187 GLY A C 1
ATOM 1520 O O . GLY A 1 187 ? -0.051 -0.791 -11.624 1.00 87.94 187 GLY A O 1
ATOM 1521 N N . PHE A 1 188 ? 1.895 -0.415 -12.687 1.00 85.31 188 PHE A N 1
ATOM 1522 C CA . PHE A 1 188 ? 1.997 0.971 -12.242 1.00 85.31 188 PHE A CA 1
ATOM 1523 C C . PHE A 1 188 ? 0.922 1.819 -12.930 1.00 85.31 188 PHE A C 1
ATOM 1525 O O . PHE A 1 188 ? 0.822 1.884 -14.160 1.00 85.31 188 PHE A O 1
ATOM 1532 N N . ALA A 1 189 ? 0.112 2.494 -12.119 1.00 76.25 189 ALA A N 1
ATOM 1533 C CA . ALA A 1 189 ? -0.892 3.438 -12.581 1.00 76.25 189 ALA A CA 1
ATOM 1534 C C . ALA A 1 189 ? -0.384 4.859 -12.331 1.00 76.25 189 ALA A C 1
ATOM 1536 O O . ALA A 1 189 ? -0.504 5.381 -11.227 1.00 76.25 189 ALA A O 1
ATOM 1537 N N . HIS A 1 190 ? 0.181 5.492 -13.358 1.00 67.69 190 HIS A N 1
ATOM 1538 C CA . HIS A 1 190 ? 0.571 6.895 -13.263 1.00 67.69 190 HIS A CA 1
ATOM 1539 C C . HIS A 1 190 ? -0.672 7.766 -13.475 1.00 67.69 190 HIS A C 1
ATOM 1541 O O . HIS A 1 190 ? -1.230 7.805 -14.576 1.00 67.69 190 HIS A O 1
ATOM 1547 N N . LYS A 1 191 ? -1.122 8.471 -12.433 1.00 68.81 191 LYS A N 1
ATOM 1548 C CA . LYS A 1 191 ? -2.051 9.592 -12.611 1.00 68.81 191 LYS A CA 1
ATOM 1549 C C . LYS A 1 191 ? -1.252 10.781 -13.133 1.00 68.81 191 LYS A C 1
ATOM 1551 O O . LYS A 1 191 ? -0.141 11.029 -12.671 1.00 68.81 191 LYS A O 1
ATOM 1556 N N . LYS A 1 192 ? -1.770 11.475 -14.145 1.00 64.38 192 LYS A N 1
ATOM 1557 C CA . LYS A 1 192 ? -1.222 12.778 -14.529 1.00 64.38 192 LYS A CA 1
ATOM 1558 C C . LYS A 1 192 ? -1.646 13.753 -13.437 1.00 64.38 192 LYS A C 1
ATOM 1560 O O . LYS A 1 192 ? -2.806 14.144 -13.405 1.00 64.38 192 LYS A O 1
ATOM 1565 N N . THR A 1 193 ? -0.743 14.067 -12.524 1.00 62.78 193 THR A N 1
ATOM 1566 C CA . THR A 1 193 ? -0.952 15.080 -11.491 1.00 62.78 193 THR A CA 1
ATOM 1567 C C . THR A 1 193 ? -0.146 16.312 -11.877 1.00 62.78 193 THR A C 1
ATOM 1569 O O . THR A 1 193 ? 1.047 16.214 -12.145 1.00 62.78 193 THR A O 1
ATOM 1572 N N . SER A 1 194 ? -0.813 17.463 -11.960 1.00 58.03 194 SER A N 1
ATOM 1573 C CA . SER A 1 194 ? -0.176 18.783 -12.085 1.00 58.03 194 SER A CA 1
ATOM 1574 C C . SER A 1 194 ? 0.364 19.291 -10.747 1.00 58.03 194 SER A C 1
ATOM 1576 O O . SER A 1 194 ? 1.078 20.287 -10.697 1.00 58.03 194 SER A O 1
ATOM 1578 N N . GLU A 1 195 ? 0.004 18.621 -9.654 1.00 58.69 195 GLU A N 1
ATOM 1579 C CA . GLU A 1 195 ? 0.393 18.992 -8.304 1.00 58.69 195 GLU A CA 1
ATOM 1580 C C . GLU A 1 195 ? 1.829 18.543 -8.020 1.00 58.69 195 GLU A C 1
ATOM 1582 O O . GLU A 1 195 ? 2.160 17.359 -8.059 1.00 58.69 195 GLU A O 1
ATOM 1587 N N . ILE A 1 196 ? 2.681 19.527 -7.731 1.00 53.66 196 ILE A N 1
ATOM 1588 C CA . ILE A 1 196 ? 4.123 19.379 -7.472 1.00 53.66 196 ILE A CA 1
ATOM 1589 C C . ILE A 1 196 ? 4.389 18.638 -6.150 1.00 53.66 196 ILE A C 1
ATOM 1591 O O . ILE A 1 196 ? 5.460 18.069 -5.953 1.00 53.66 196 ILE A O 1
ATOM 1595 N N . LYS A 1 197 ? 3.407 18.622 -5.245 1.00 53.50 197 LYS A N 1
ATOM 1596 C CA . LYS A 1 197 ? 3.484 17.979 -3.934 1.00 53.50 197 LYS A CA 1
ATOM 1597 C C . LYS A 1 197 ? 2.319 17.014 -3.791 1.00 53.50 197 LYS A C 1
ATOM 1599 O O . LYS A 1 197 ? 1.272 17.380 -3.274 1.00 53.50 197 LYS A O 1
ATOM 1604 N N . VAL A 1 198 ? 2.497 15.786 -4.264 1.00 54.31 198 VAL A N 1
ATOM 1605 C CA . VAL A 1 198 ? 1.615 14.694 -3.850 1.00 54.31 198 VAL A CA 1
ATOM 1606 C C . VAL A 1 198 ? 2.052 14.320 -2.433 1.00 54.31 198 VAL A C 1
ATOM 1608 O O . VAL A 1 198 ? 3.201 13.903 -2.276 1.00 54.31 198 VAL A O 1
ATOM 1611 N N . PRO A 1 199 ? 1.216 14.495 -1.395 1.00 54.25 199 PRO A N 1
ATOM 1612 C CA . PRO A 1 199 ? 1.547 13.992 -0.071 1.00 54.25 199 PRO A CA 1
ATOM 1613 C C . PRO A 1 199 ? 1.663 12.469 -0.168 1.00 54.25 199 PRO A C 1
ATOM 1615 O O . PRO A 1 199 ? 0.667 11.768 -0.345 1.00 54.25 199 PRO A O 1
ATOM 1618 N N . LEU A 1 200 ? 2.897 11.965 -0.108 1.00 52.97 200 LEU A N 1
ATOM 1619 C CA . LEU A 1 200 ? 3.206 10.533 -0.130 1.00 52.97 200 LEU A CA 1
ATOM 1620 C C . LEU A 1 200 ? 2.578 9.791 1.061 1.00 52.97 200 LEU A C 1
ATOM 1622 O O . LEU A 1 200 ? 2.334 8.592 0.968 1.00 52.97 200 LEU A O 1
ATOM 1626 N N . ASP A 1 201 ? 2.223 10.524 2.120 1.00 48.25 201 ASP A N 1
ATOM 1627 C CA . ASP A 1 201 ? 1.496 10.023 3.292 1.00 48.25 201 ASP A CA 1
ATOM 1628 C C . ASP A 1 201 ? 0.056 9.589 2.971 1.00 48.25 201 ASP A C 1
ATOM 1630 O O . ASP A 1 201 ? -0.560 8.820 3.711 1.00 48.25 201 ASP A O 1
ATOM 1634 N N . ALA A 1 202 ? -0.503 10.031 1.841 1.00 53.38 202 ALA A N 1
ATOM 1635 C CA . ALA A 1 202 ? -1.784 9.535 1.378 1.00 53.38 202 ALA A CA 1
ATOM 1636 C C . ALA A 1 202 ? -1.584 8.172 0.688 1.00 53.38 202 ALA A C 1
ATOM 1638 O O . ALA A 1 202 ? -1.370 8.097 -0.524 1.00 53.38 202 ALA A O 1
ATOM 1639 N N . LEU A 1 203 ? -1.757 7.085 1.454 1.00 51.47 203 LEU A N 1
ATOM 1640 C CA . LEU A 1 203 ? -1.888 5.673 1.018 1.00 51.47 203 LEU A CA 1
ATOM 1641 C C . LEU A 1 203 ? -2.761 5.454 -0.243 1.00 51.47 203 LEU A C 1
ATOM 1643 O O . LEU A 1 203 ? -2.748 4.388 -0.856 1.00 51.47 203 LEU A O 1
ATOM 1647 N N . SER A 1 204 ? -3.549 6.451 -0.637 1.00 52.62 204 SER A N 1
ATOM 1648 C CA . SER A 1 204 ? -4.422 6.458 -1.803 1.00 52.62 204 SER A CA 1
ATOM 1649 C C . SER A 1 204 ? -3.724 6.771 -3.136 1.00 52.62 204 SER A C 1
ATOM 1651 O O . SER A 1 204 ? -4.277 6.428 -4.187 1.00 52.62 204 SER A O 1
ATOM 1653 N N . PHE A 1 205 ? -2.552 7.418 -3.144 1.00 51.72 205 PHE A N 1
ATOM 1654 C CA . PHE A 1 205 ? -2.007 8.010 -4.374 1.00 51.72 205 PHE A CA 1
ATOM 1655 C C . PHE A 1 205 ? -1.043 7.120 -5.155 1.00 51.72 205 PHE A C 1
ATOM 1657 O O . PHE A 1 205 ? -1.099 7.101 -6.389 1.00 51.72 205 PHE A O 1
ATOM 1664 N N . VAL A 1 206 ? -0.214 6.329 -4.478 1.00 49.38 206 VAL A N 1
ATOM 1665 C CA . VAL A 1 206 ? 0.712 5.418 -5.153 1.00 49.38 206 VAL A CA 1
ATOM 1666 C C . VAL A 1 206 ? 0.068 4.035 -5.208 1.00 49.38 206 VAL A C 1
ATOM 1668 O O . VAL A 1 206 ? 0.024 3.303 -4.236 1.00 49.38 206 VAL A O 1
ATOM 1671 N N . GLY A 1 207 ? -0.492 3.672 -6.361 1.00 51.56 207 GLY A N 1
ATOM 1672 C CA . GLY A 1 207 ? -0.596 2.265 -6.756 1.00 51.56 207 GLY A CA 1
ATOM 1673 C C . GLY A 1 207 ? -1.488 1.338 -5.921 1.00 51.56 207 GLY A C 1
ATOM 1674 O O . GLY A 1 207 ? -1.090 0.202 -5.687 1.00 51.56 207 GLY A O 1
ATOM 1675 N N . ALA A 1 208 ? -2.729 1.715 -5.593 1.00 54.97 208 ALA A N 1
ATOM 1676 C CA . ALA A 1 208 ? -3.681 0.795 -4.948 1.00 54.97 208 ALA A CA 1
ATOM 1677 C C . ALA A 1 208 ? -3.838 -0.565 -5.673 1.00 54.97 208 ALA A C 1
ATOM 1679 O O . ALA A 1 208 ? -4.162 -1.561 -5.041 1.00 54.97 208 ALA A O 1
ATOM 1680 N N . LYS A 1 209 ? -3.592 -0.647 -6.991 1.00 57.09 209 LYS A N 1
ATOM 1681 C CA . LYS A 1 209 ? -3.559 -1.929 -7.725 1.00 57.09 209 LYS A CA 1
ATOM 1682 C C . LYS A 1 209 ? -2.243 -2.694 -7.577 1.00 57.09 209 LYS A C 1
ATOM 1684 O O . LYS A 1 209 ? -2.284 -3.912 -7.458 1.00 57.09 209 LYS A O 1
ATOM 1689 N N . TYR A 1 210 ? -1.108 -2.000 -7.598 1.00 62.09 210 TYR A N 1
ATOM 1690 C CA . TYR A 1 210 ? 0.210 -2.620 -7.468 1.00 62.09 210 TYR A CA 1
ATOM 1691 C C . TYR A 1 210 ? 0.415 -3.162 -6.051 1.00 62.09 210 TYR A C 1
ATOM 1693 O O . TYR A 1 210 ? 0.713 -4.339 -5.895 1.00 62.09 210 TYR A O 1
ATOM 1701 N N . PHE A 1 211 ? 0.105 -2.366 -5.023 1.00 62.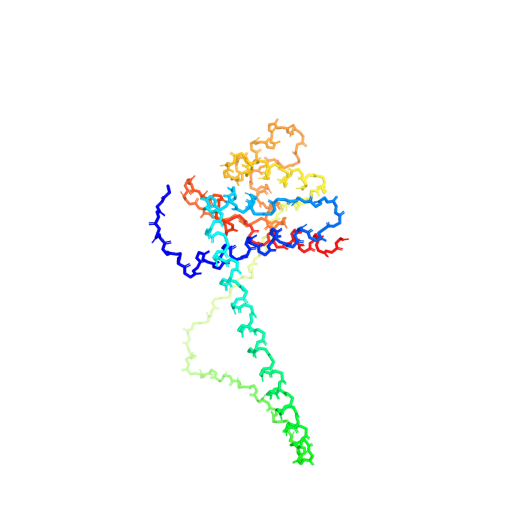62 211 PHE A N 1
ATOM 1702 C CA . PHE A 1 211 ? 0.169 -2.818 -3.631 1.00 62.62 211 PHE A CA 1
ATOM 1703 C C . PHE A 1 211 ? -0.848 -3.919 -3.313 1.00 62.62 211 PHE A C 1
ATOM 1705 O O . PHE A 1 211 ? -0.529 -4.830 -2.559 1.00 62.62 211 PHE A O 1
ATOM 1712 N N . ARG A 1 212 ? -2.041 -3.909 -3.931 1.00 65.69 212 ARG A N 1
ATOM 1713 C CA . ARG A 1 212 ? -2.972 -5.050 -3.833 1.00 65.69 212 ARG A CA 1
ATOM 1714 C C . ARG A 1 212 ? -2.379 -6.323 -4.428 1.00 65.69 212 ARG A C 1
ATOM 1716 O O . ARG A 1 212 ? -2.542 -7.377 -3.834 1.00 65.69 212 ARG A O 1
ATOM 1723 N N . LYS A 1 213 ? -1.694 -6.226 -5.570 1.00 69.31 213 LYS A N 1
ATOM 1724 C CA . LYS A 1 213 ? -1.074 -7.384 -6.222 1.00 69.31 213 LYS A CA 1
ATOM 1725 C C . LYS A 1 213 ? 0.149 -7.896 -5.455 1.00 69.31 213 LYS A C 1
ATOM 1727 O O . LYS A 1 213 ? 0.306 -9.100 -5.331 1.00 69.31 213 LYS A O 1
ATOM 1732 N N . LEU A 1 214 ? 0.966 -7.003 -4.892 1.00 64.00 214 LEU A N 1
ATOM 1733 C CA . LEU A 1 214 ? 2.043 -7.381 -3.969 1.00 64.00 214 LEU A CA 1
ATOM 1734 C C . LEU A 1 214 ? 1.501 -8.056 -2.709 1.00 64.00 214 LEU A C 1
ATOM 1736 O O . LEU A 1 214 ? 2.064 -9.047 -2.269 1.00 64.00 214 LEU A O 1
ATOM 1740 N N . LYS A 1 215 ? 0.395 -7.548 -2.151 1.00 71.31 215 LYS A N 1
ATOM 1741 C CA . LYS A 1 215 ? -0.265 -8.179 -1.007 1.00 71.31 215 LYS A CA 1
ATOM 1742 C C . LYS A 1 215 ? -0.748 -9.592 -1.352 1.00 71.31 215 LYS A C 1
ATOM 1744 O O . LYS A 1 215 ? -0.431 -10.512 -0.621 1.00 71.31 215 LYS A O 1
ATOM 1749 N N . GLN A 1 216 ? -1.410 -9.767 -2.499 1.00 75.94 216 GLN A N 1
ATOM 1750 C CA . GLN A 1 216 ? -1.823 -11.090 -2.990 1.00 75.94 216 GLN A CA 1
ATOM 1751 C C . GLN A 1 216 ? -0.638 -12.054 -3.127 1.00 75.94 216 GLN A C 1
ATOM 1753 O O . GLN A 1 216 ? -0.705 -13.158 -2.613 1.00 75.94 216 GLN A O 1
ATOM 1758 N N . LEU A 1 217 ? 0.464 -11.617 -3.745 1.00 74.81 217 LEU A N 1
ATOM 1759 C CA . LEU A 1 217 ? 1.666 -12.448 -3.891 1.00 74.81 217 LEU A CA 1
ATOM 1760 C C . LEU A 1 217 ? 2.327 -12.798 -2.550 1.00 74.81 217 LEU A C 1
ATOM 1762 O O . LEU A 1 217 ? 2.974 -13.831 -2.450 1.00 74.81 217 LEU A O 1
ATOM 1766 N N . ARG A 1 218 ? 2.194 -11.939 -1.533 1.00 70.75 218 ARG A N 1
ATOM 1767 C CA . ARG A 1 218 ? 2.721 -12.190 -0.186 1.00 70.75 218 ARG A CA 1
ATOM 1768 C C . ARG A 1 218 ? 1.841 -13.147 0.615 1.00 70.75 218 ARG A C 1
ATOM 1770 O O . ARG A 1 218 ? 2.377 -13.895 1.413 1.00 70.75 218 ARG A O 1
ATOM 1777 N N . ASP A 1 219 ? 0.528 -13.100 0.404 1.00 76.62 219 ASP A N 1
ATOM 1778 C CA . ASP A 1 219 ? -0.443 -13.985 1.059 1.00 76.62 219 ASP A CA 1
ATOM 1779 C C . ASP A 1 219 ? -0.444 -15.407 0.439 1.00 76.62 219 ASP A C 1
ATOM 1781 O O . ASP A 1 219 ? -0.975 -16.337 1.039 1.00 76.62 219 ASP A O 1
ATOM 1785 N N . GLU A 1 220 ? 0.122 -15.579 -0.764 1.00 77.38 220 GLU A N 1
ATOM 1786 C CA . GLU A 1 220 ? 0.251 -16.865 -1.479 1.00 77.38 220 GLU A CA 1
ATOM 1787 C C . GLU A 1 220 ? 1.565 -17.627 -1.179 1.00 77.38 220 GLU A C 1
ATOM 1789 O O . GLU A 1 220 ? 1.707 -18.769 -1.623 1.00 77.38 220 GLU A O 1
ATOM 1794 N N . LEU A 1 221 ? 2.511 -17.013 -0.454 1.00 62.09 221 LEU A N 1
ATOM 1795 C CA . LEU A 1 221 ? 3.785 -17.599 0.002 1.00 62.09 221 LEU A CA 1
ATOM 1796 C C . LEU A 1 221 ? 3.675 -18.104 1.445 1.00 62.09 221 LEU A C 1
ATOM 1798 O O . LEU A 1 221 ? 4.224 -19.197 1.708 1.00 62.09 221 LEU A O 1
#

Nearest PDB structures (foldseek):
  8ea4-assembly1_W  TM=3.305E-01  e=2.425E-01  Scytonema hofmannii

Radius of gyration: 30.77 Å; Cα contacts (8 Å, |Δi|>4): 78; chains: 1; bounding box: 71×48×82 Å

Mean predicted aligned error: 18.24 Å

Foldseek 3Di:
DDPDDDDDPVRLVVLLVVLVVLVVCCPDDPDNPVCSLVVSCVVVVDDSVVVVVSVVVSVVVVVVVVVVVVVVVVVVVVVVVVVVVVPPDDDDDDDDPDDDDDPDDPPPPDDDDDPDPPPPPPPPPPPDDDDDDDPVLLVVLVVLCVVCVVVVHHDDLVNSVVVCVVVPVPRPDPDSVSSVVSCVVLQWDDDPDPDRDDPSVPPPHGGPPNVVVVVVVVVVD